Protein AF-A0A120K1R9-F1 (afdb_monomer_lite)

Radius of gyration: 27.73 Å; chains: 1; bounding box: 70×83×65 Å

Foldseek 3Di:
DDDPLLVQQVVVVVVLVVVVVVVPPDDDPDPDDPPVLPDRWQKDADPVDSQKIWGWQADPPQLAIWIKIWGWDDDPPDQTWIWMATCFDWPQDDHRDIDTPSVCSVQSVVYDSSSSVVVNCSGPVPDDTPDHSLLRLLCCQPPVVVSCVRCVVSNVVDDNDPVSVVSNVVVVVVVVVVVVVVVVVVVVDPPPPPDDDDDDDDPDDPDDDDDDDDDDDDDDDDDDDDDDDDDDDDDDDDDDDDDDDDPDDDDD

Structure (mmCIF, N/CA/C/O backbone):
data_AF-A0A120K1R9-F1
#
_entry.id   AF-A0A120K1R9-F1
#
loop_
_atom_site.group_PDB
_atom_site.id
_atom_site.type_symbol
_atom_site.label_atom_id
_atom_site.label_alt_id
_atom_site.label_comp_id
_atom_site.label_asym_id
_atom_site.label_entity_id
_atom_site.label_seq_id
_atom_site.pdbx_PDB_ins_code
_atom_site.Cartn_x
_atom_site.Cartn_y
_atom_site.Cartn_z
_atom_site.occupancy
_atom_site.B_iso_or_equiv
_atom_site.auth_seq_id
_atom_site.auth_comp_id
_atom_site.auth_asym_id
_atom_site.auth_atom_id
_atom_site.pdbx_PDB_model_num
ATOM 1 N N . MET A 1 1 ? 19.488 -14.958 -10.769 1.00 53.88 1 MET A N 1
ATOM 2 C CA . MET A 1 1 ? 20.001 -13.687 -11.335 1.00 53.88 1 MET A CA 1
ATOM 3 C C . MET A 1 1 ? 18.934 -12.619 -11.133 1.00 53.88 1 MET A C 1
ATOM 5 O O . MET A 1 1 ? 17.780 -12.911 -11.411 1.00 53.88 1 MET A O 1
ATOM 9 N N . VAL A 1 2 ? 19.271 -11.427 -10.626 1.00 61.50 2 VAL A N 1
ATOM 10 C CA . VAL A 1 2 ? 18.270 -10.365 -10.392 1.00 61.50 2 VAL A CA 1
ATOM 11 C C . VAL A 1 2 ? 17.982 -9.620 -11.700 1.00 61.50 2 VAL A C 1
ATOM 13 O O . VAL A 1 2 ? 18.901 -9.077 -12.326 1.00 61.50 2 VAL A O 1
ATOM 16 N N . ALA A 1 3 ? 16.713 -9.591 -12.111 1.00 81.56 3 ALA A N 1
ATOM 17 C CA . ALA A 1 3 ? 16.269 -8.928 -13.337 1.00 81.56 3 ALA A CA 1
ATOM 18 C C . ALA A 1 3 ? 16.613 -7.426 -13.349 1.00 81.56 3 ALA A C 1
ATOM 20 O O . ALA A 1 3 ? 16.691 -6.785 -12.298 1.00 81.56 3 ALA A O 1
ATOM 21 N N . THR A 1 4 ? 16.813 -6.854 -14.541 1.00 88.94 4 THR A N 1
ATOM 22 C CA . THR A 1 4 ? 17.223 -5.445 -14.709 1.00 88.94 4 THR A CA 1
ATOM 23 C C . THR A 1 4 ? 16.237 -4.474 -14.057 1.00 88.94 4 THR A C 1
ATOM 25 O O . THR A 1 4 ? 16.674 -3.559 -13.362 1.00 88.94 4 THR A O 1
ATOM 28 N N . LEU A 1 5 ? 14.931 -4.743 -14.168 1.00 90.19 5 LEU A N 1
ATOM 29 C CA . LEU A 1 5 ? 13.882 -3.981 -13.486 1.00 90.19 5 LEU A CA 1
ATOM 30 C C . LEU A 1 5 ? 14.089 -3.937 -11.964 1.00 90.19 5 LEU A C 1
ATOM 32 O O . LEU A 1 5 ? 14.192 -2.859 -11.391 1.00 90.19 5 LEU A O 1
ATOM 36 N N . ILE A 1 6 ? 14.220 -5.098 -11.314 1.00 92.88 6 ILE A N 1
ATOM 37 C CA . ILE A 1 6 ? 14.388 -5.190 -9.853 1.00 92.88 6 ILE A CA 1
ATOM 38 C C . ILE A 1 6 ? 15.668 -4.467 -9.399 1.00 92.88 6 ILE A C 1
ATOM 40 O O . ILE A 1 6 ? 15.671 -3.809 -8.361 1.00 92.88 6 ILE A O 1
ATOM 44 N N . ARG A 1 7 ? 16.746 -4.511 -10.198 1.00 93.00 7 ARG A N 1
ATOM 45 C CA . ARG A 1 7 ? 17.968 -3.724 -9.942 1.00 93.00 7 ARG A CA 1
ATOM 46 C C . ARG A 1 7 ? 17.744 -2.209 -10.047 1.00 93.00 7 ARG A C 1
ATOM 48 O O . ARG A 1 7 ? 18.369 -1.478 -9.280 1.00 93.00 7 ARG A O 1
ATOM 55 N N . SER A 1 8 ? 16.880 -1.742 -10.952 1.00 93.44 8 SER A N 1
ATOM 56 C CA . SER A 1 8 ? 16.492 -0.325 -11.033 1.00 93.44 8 SER A CA 1
ATOM 57 C C . SER A 1 8 ? 15.649 0.081 -9.825 1.00 93.44 8 SER A C 1
ATOM 59 O O . SER A 1 8 ? 16.020 0.997 -9.100 1.00 93.44 8 SER A O 1
ATOM 61 N N . LEU A 1 9 ? 14.603 -0.691 -9.521 1.00 94.50 9 LEU A N 1
ATOM 62 C CA . LEU A 1 9 ? 13.724 -0.474 -8.372 1.00 94.50 9 LEU A CA 1
ATOM 63 C C . LEU A 1 9 ? 14.505 -0.428 -7.041 1.00 94.50 9 LEU A C 1
ATOM 65 O O . LEU A 1 9 ? 14.314 0.481 -6.237 1.00 94.50 9 LEU A O 1
ATOM 69 N N . LEU A 1 10 ? 15.468 -1.331 -6.823 1.00 95.56 10 LEU A N 1
ATOM 70 C CA . LEU A 1 10 ? 16.358 -1.286 -5.650 1.00 95.56 10 LEU A CA 1
ATOM 71 C C . LEU A 1 10 ? 17.259 -0.040 -5.608 1.00 95.56 10 LEU A C 1
ATOM 73 O O . LEU A 1 10 ? 17.584 0.438 -4.521 1.00 95.56 10 LEU A O 1
ATOM 77 N N . ARG A 1 11 ? 17.681 0.490 -6.762 1.00 94.88 11 ARG A N 1
ATOM 78 C CA . ARG A 1 11 ? 18.482 1.722 -6.844 1.00 94.88 11 ARG A CA 1
ATOM 79 C C . ARG A 1 11 ? 17.640 2.947 -6.500 1.00 94.88 11 ARG A C 1
ATOM 81 O O . ARG A 1 11 ? 18.102 3.790 -5.734 1.00 94.88 11 ARG A O 1
ATOM 88 N N . ASP A 1 12 ? 16.427 3.025 -7.031 1.00 93.81 12 ASP A N 1
ATOM 89 C CA . ASP A 1 12 ? 15.510 4.139 -6.782 1.00 93.81 12 ASP A CA 1
ATOM 90 C C . ASP A 1 12 ? 15.045 4.149 -5.326 1.00 93.81 12 ASP A C 1
ATOM 92 O O . ASP A 1 12 ? 15.099 5.188 -4.674 1.00 93.81 12 ASP A O 1
ATOM 96 N N . TRP A 1 13 ? 14.735 2.978 -4.761 1.00 94.31 13 TRP A N 1
ATOM 97 C CA . TRP A 1 13 ? 14.465 2.835 -3.332 1.00 94.31 13 TRP A CA 1
ATOM 98 C C . TRP A 1 13 ? 15.604 3.373 -2.457 1.00 94.31 13 TRP A C 1
ATOM 100 O O . TRP A 1 13 ? 15.364 4.232 -1.611 1.00 94.31 13 TRP A O 1
ATOM 110 N N . LYS A 1 14 ? 16.857 2.956 -2.701 1.00 93.62 14 LYS A N 1
ATOM 111 C CA . LYS A 1 14 ? 18.017 3.471 -1.949 1.00 93.62 14 LYS A CA 1
ATOM 112 C C . LYS A 1 14 ? 18.176 4.988 -2.076 1.00 93.62 14 LYS A C 1
ATOM 114 O O . LYS A 1 14 ? 18.491 5.646 -1.089 1.00 93.62 14 LYS A O 1
ATOM 119 N N . ARG A 1 15 ? 17.935 5.558 -3.264 1.00 91.75 15 ARG A N 1
ATOM 120 C CA . ARG A 1 15 ? 17.954 7.017 -3.471 1.00 91.75 15 ARG A CA 1
ATOM 121 C C . ARG A 1 15 ? 16.910 7.718 -2.599 1.00 91.75 15 ARG A C 1
ATOM 123 O O . ARG A 1 15 ? 17.265 8.667 -1.912 1.00 91.75 15 ARG A O 1
ATOM 130 N N . MET A 1 16 ? 15.672 7.216 -2.566 1.00 88.69 16 MET A N 1
ATOM 131 C CA . MET A 1 16 ? 14.596 7.793 -1.747 1.00 88.69 16 MET A CA 1
ATOM 132 C C . MET A 1 16 ? 14.942 7.793 -0.248 1.00 88.69 16 MET A C 1
ATOM 134 O O . MET A 1 16 ? 14.735 8.809 0.412 1.00 88.69 16 MET A O 1
ATOM 138 N N . GLN A 1 17 ? 15.562 6.722 0.269 1.00 86.88 17 GLN A N 1
ATOM 139 C CA . GLN A 1 17 ? 16.026 6.671 1.666 1.00 86.88 17 GLN A CA 1
ATOM 140 C C . GLN A 1 17 ? 17.066 7.766 1.983 1.00 86.88 17 GLN A C 1
ATOM 142 O O . GLN A 1 17 ? 16.984 8.424 3.018 1.00 86.88 17 GLN A O 1
ATOM 147 N N . HIS A 1 18 ? 18.025 8.011 1.083 1.00 83.50 18 HIS A N 1
ATOM 148 C CA . HIS A 1 18 ? 19.038 9.056 1.283 1.00 83.50 18 HIS A CA 1
ATOM 149 C C . HIS A 1 18 ? 18.481 10.483 1.165 1.00 83.50 18 HIS A C 1
ATOM 151 O O . HIS A 1 18 ? 18.966 11.374 1.863 1.00 83.50 18 HIS A O 1
ATOM 157 N N . THR A 1 19 ? 17.474 10.707 0.316 1.00 78.62 19 THR A N 1
ATOM 158 C CA . THR A 1 19 ? 16.800 12.010 0.204 1.00 78.62 19 THR A CA 1
ATOM 159 C C . THR A 1 19 ? 15.956 12.304 1.446 1.00 78.62 19 THR A C 1
ATOM 161 O O . THR A 1 19 ? 16.081 13.387 2.012 1.00 78.62 19 THR A O 1
ATOM 164 N N . GLY A 1 20 ? 15.164 11.334 1.922 1.00 63.81 20 GLY A N 1
ATOM 165 C CA . GLY A 1 20 ? 14.304 11.501 3.100 1.00 63.81 20 GLY A CA 1
ATOM 166 C C . GLY A 1 20 ? 15.076 11.854 4.375 1.00 63.81 20 GLY A C 1
ATOM 167 O O . GLY A 1 20 ? 14.675 12.747 5.116 1.00 63.81 20 GLY A O 1
ATOM 168 N N . LEU A 1 21 ? 16.244 11.238 4.589 1.00 56.12 21 LEU A N 1
ATOM 169 C CA . LEU A 1 21 ? 17.095 11.515 5.756 1.00 56.12 21 LEU A CA 1
ATOM 170 C C . LEU A 1 21 ? 17.678 12.941 5.787 1.00 56.12 21 LEU A C 1
ATOM 172 O O . LEU A 1 21 ? 18.037 13.416 6.861 1.00 56.12 21 LEU A O 1
ATOM 176 N N . ARG A 1 22 ? 17.768 13.637 4.645 1.00 51.72 22 ARG A N 1
ATOM 177 C CA . ARG A 1 22 ? 18.262 15.027 4.575 1.00 51.72 22 ARG A CA 1
ATOM 178 C C . ARG A 1 22 ? 17.178 16.086 4.788 1.00 51.72 22 ARG A C 1
ATOM 180 O O . ARG A 1 22 ? 17.521 17.240 5.004 1.00 51.72 22 ARG A O 1
ATOM 187 N N . GLY A 1 23 ? 15.896 15.716 4.749 1.00 51.41 23 GLY A N 1
ATOM 188 C CA . GLY A 1 23 ? 14.787 16.646 5.006 1.00 51.41 23 GLY A CA 1
ATOM 189 C C . GLY A 1 23 ? 14.582 16.990 6.487 1.00 51.41 23 GLY A C 1
ATOM 190 O O . GLY A 1 23 ? 13.926 17.981 6.792 1.00 51.41 23 GLY A O 1
ATOM 191 N N . ASN A 1 24 ? 15.155 16.195 7.398 1.00 46.09 24 ASN A N 1
ATOM 192 C CA . ASN A 1 24 ? 14.918 16.303 8.843 1.00 46.09 24 ASN A CA 1
ATOM 193 C C . ASN A 1 24 ? 16.019 17.060 9.610 1.00 46.09 24 ASN A C 1
ATOM 195 O O . ASN A 1 24 ? 15.888 17.255 10.816 1.00 46.09 24 ASN A O 1
ATOM 199 N N . SER A 1 25 ? 17.094 17.504 8.948 1.00 43.38 25 SER A N 1
ATOM 200 C CA . SER A 1 25 ? 18.065 18.428 9.547 1.00 43.38 25 SER A CA 1
ATOM 201 C C . SER A 1 25 ? 17.494 19.846 9.531 1.00 43.38 25 SER A C 1
ATOM 203 O O . SER A 1 25 ? 17.672 20.592 8.570 1.00 43.38 25 SER A O 1
ATOM 205 N N . SER A 1 26 ? 16.758 20.176 10.589 1.00 48.97 26 SER A N 1
ATOM 206 C CA . SER A 1 26 ? 16.105 21.464 10.795 1.00 48.97 26 SER A CA 1
ATOM 207 C C . SER A 1 26 ? 17.101 22.574 11.135 1.00 48.97 26 SER A C 1
ATOM 209 O O . SER A 1 26 ? 17.537 22.672 12.275 1.00 48.97 26 SER A O 1
ATOM 211 N N . GLU A 1 27 ? 17.374 23.446 10.172 1.00 44.31 27 GLU A N 1
ATOM 212 C CA . GLU A 1 27 ? 17.746 24.854 10.358 1.00 44.31 27 GLU A CA 1
ATOM 213 C C . GLU A 1 27 ? 17.449 25.556 9.018 1.00 44.31 27 GLU A C 1
ATOM 215 O O . GLU A 1 27 ? 17.743 25.006 7.959 1.00 44.31 27 GLU A O 1
ATOM 220 N N . ASN A 1 28 ? 16.795 26.723 9.051 1.00 40.47 28 ASN A N 1
ATOM 221 C CA . ASN A 1 28 ? 16.233 27.440 7.886 1.00 40.47 28 ASN A CA 1
ATOM 222 C C . ASN A 1 28 ? 15.041 26.756 7.188 1.00 40.47 28 ASN A C 1
ATOM 224 O O . ASN A 1 28 ? 15.052 26.486 5.986 1.00 40.47 28 ASN A O 1
ATOM 228 N N . ARG A 1 29 ? 13.942 26.575 7.931 1.00 44.06 29 ARG A N 1
ATOM 229 C CA . ARG A 1 29 ? 12.606 26.387 7.344 1.00 44.06 29 ARG A CA 1
ATOM 230 C C . ARG A 1 29 ? 11.997 27.755 6.988 1.00 44.06 29 ARG A C 1
ATOM 232 O O . ARG A 1 29 ? 11.004 28.164 7.579 1.00 44.06 29 ARG A O 1
ATOM 239 N N . GLU A 1 30 ? 12.625 28.473 6.056 1.00 42.34 30 GLU A N 1
ATOM 240 C CA . GLU A 1 30 ? 11.959 29.596 5.383 1.00 42.34 30 GLU A CA 1
ATOM 241 C C . GLU A 1 30 ? 10.832 29.056 4.491 1.00 42.34 30 GLU A C 1
ATOM 243 O O . GLU A 1 30 ? 10.952 27.987 3.884 1.00 42.34 30 GLU A O 1
ATOM 248 N N . GLU A 1 31 ? 9.721 29.787 4.430 1.00 45.72 31 GLU A N 1
ATOM 249 C CA . GLU A 1 31 ? 8.489 29.402 3.734 1.00 45.72 31 GLU A CA 1
ATOM 250 C C . GLU A 1 31 ? 8.629 29.510 2.204 1.00 45.72 31 GLU A C 1
ATOM 252 O O . GLU A 1 31 ? 8.015 30.352 1.551 1.00 45.72 31 GLU A O 1
ATOM 257 N N . VAL A 1 32 ? 9.437 28.639 1.596 1.00 41.19 32 VAL A N 1
ATOM 258 C CA . VAL A 1 32 ? 9.616 28.603 0.138 1.00 41.19 32 VAL A CA 1
ATOM 259 C C . VAL A 1 32 ? 8.685 27.567 -0.494 1.00 41.19 32 VAL A C 1
ATOM 261 O O . VAL A 1 32 ? 9.065 26.426 -0.738 1.00 41.19 32 VAL A O 1
ATOM 264 N N . ASN A 1 33 ? 7.472 28.035 -0.804 1.00 35.38 33 ASN A N 1
ATOM 265 C CA . ASN A 1 33 ? 6.459 27.438 -1.684 1.00 35.38 33 ASN A CA 1
ATOM 266 C C . ASN A 1 33 ? 5.986 26.005 -1.374 1.00 35.38 33 ASN A C 1
ATOM 268 O O . ASN A 1 33 ? 6.682 25.011 -1.583 1.00 35.38 33 ASN A O 1
ATOM 272 N N . GLY A 1 34 ? 4.698 25.902 -1.029 1.00 37.00 34 GLY A N 1
ATOM 273 C CA . GLY A 1 34 ? 3.955 24.648 -0.899 1.00 37.00 34 GLY A CA 1
ATOM 274 C C . GLY A 1 34 ? 3.760 23.910 -2.226 1.00 37.00 34 GLY A C 1
ATOM 275 O O . GLY A 1 34 ? 2.657 23.854 -2.760 1.00 37.00 34 GLY A O 1
ATOM 276 N N . ASN A 1 35 ? 4.820 23.281 -2.733 1.00 38.59 35 ASN A N 1
ATOM 277 C CA . ASN A 1 35 ? 4.687 22.196 -3.696 1.00 38.59 35 ASN A CA 1
ATOM 278 C C . ASN A 1 35 ? 4.071 20.989 -2.971 1.00 38.59 35 ASN A C 1
ATOM 280 O O . ASN A 1 35 ? 4.769 20.273 -2.251 1.00 38.59 35 ASN A O 1
ATOM 284 N N . ALA A 1 36 ? 2.787 20.720 -3.222 1.00 43.06 36 ALA A N 1
ATOM 285 C CA . ALA A 1 36 ? 2.021 19.583 -2.687 1.00 43.06 36 ALA A CA 1
ATOM 286 C C . ALA A 1 36 ? 2.562 18.182 -3.083 1.00 43.06 36 ALA A C 1
ATOM 288 O O . ALA A 1 36 ? 1.951 17.162 -2.789 1.00 43.06 36 ALA A O 1
ATOM 289 N N . ASN A 1 37 ? 3.725 18.129 -3.737 1.00 49.12 37 ASN A N 1
ATOM 290 C CA . ASN A 1 37 ? 4.333 16.942 -4.330 1.00 49.12 37 ASN A CA 1
ATOM 291 C C . ASN A 1 37 ? 5.507 16.371 -3.518 1.00 49.12 37 ASN A C 1
ATOM 293 O O . ASN A 1 37 ? 6.139 15.418 -3.972 1.00 49.12 37 ASN A O 1
ATOM 297 N N . ASN A 1 38 ? 5.829 16.914 -2.337 1.00 57.59 38 ASN A N 1
ATOM 298 C CA . ASN A 1 38 ? 6.905 16.376 -1.491 1.00 57.59 38 ASN A CA 1
ATOM 299 C C . ASN A 1 38 ? 6.435 15.153 -0.674 1.00 57.59 38 ASN A C 1
ATOM 301 O O . ASN A 1 38 ? 6.551 15.102 0.549 1.00 57.59 38 ASN A O 1
ATOM 305 N N . ILE A 1 39 ? 5.853 14.181 -1.378 1.00 66.25 39 ILE A N 1
ATOM 306 C CA . ILE A 1 39 ? 5.278 12.960 -0.822 1.00 66.25 39 ILE A CA 1
ATOM 307 C C . ILE A 1 39 ? 6.427 12.003 -0.500 1.00 66.25 39 ILE A C 1
ATOM 309 O O . ILE A 1 39 ? 7.056 11.470 -1.414 1.00 66.25 39 ILE A O 1
ATOM 313 N N . LEU A 1 40 ? 6.703 11.769 0.785 1.00 81.69 40 LEU A N 1
ATOM 314 C CA . LEU A 1 40 ? 7.717 10.802 1.209 1.00 81.69 40 LEU A CA 1
ATOM 315 C C . LEU A 1 40 ? 7.14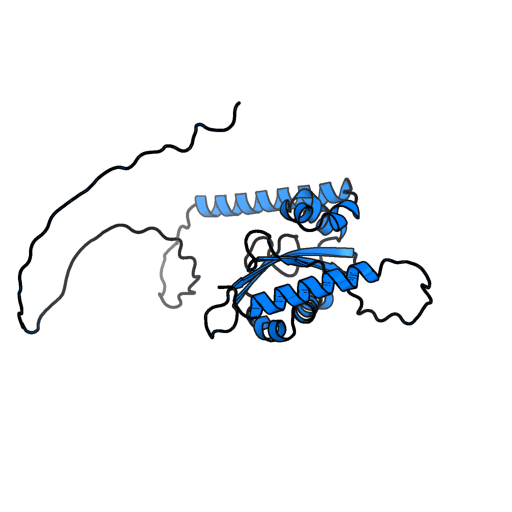6 9.372 1.097 1.00 81.69 40 LEU A C 1
ATOM 317 O O . LEU A 1 40 ? 6.209 9.043 1.823 1.00 81.69 40 LEU A O 1
ATOM 321 N N . PRO A 1 41 ? 7.667 8.502 0.209 1.00 89.75 41 PRO A N 1
ATOM 322 C CA . PRO A 1 41 ? 7.047 7.209 -0.049 1.00 89.75 41 PRO A CA 1
ATOM 323 C C . PRO A 1 41 ? 7.559 6.133 0.917 1.00 89.75 41 PRO A C 1
ATOM 325 O O . PRO A 1 41 ? 8.751 5.805 0.952 1.00 89.75 41 PRO A O 1
ATOM 328 N N . TYR A 1 42 ? 6.642 5.517 1.660 1.00 93.81 42 TYR A N 1
ATOM 329 C CA . TYR A 1 42 ? 6.938 4.423 2.585 1.00 93.81 42 TYR A CA 1
ATOM 330 C C . TYR A 1 42 ? 6.992 3.087 1.839 1.00 93.81 42 TYR A C 1
ATOM 332 O O . TYR A 1 42 ? 6.013 2.350 1.734 1.00 93.81 42 TYR A O 1
ATOM 340 N N . ILE A 1 43 ? 8.164 2.786 1.280 1.00 95.88 43 ILE A N 1
ATOM 341 C CA . ILE A 1 43 ? 8.420 1.585 0.477 1.00 95.88 43 ILE A CA 1
ATOM 342 C C . ILE A 1 43 ? 9.613 0.831 1.070 1.00 95.88 43 ILE A C 1
ATOM 344 O O . ILE A 1 43 ? 10.642 1.445 1.360 1.00 95.88 43 ILE A O 1
ATOM 348 N N . LYS A 1 44 ? 9.514 -0.497 1.207 1.00 96.00 44 LYS A N 1
ATOM 349 C CA . LYS A 1 44 ? 10.621 -1.376 1.627 1.00 96.00 44 LYS A CA 1
ATOM 350 C C . LYS A 1 44 ? 10.567 -2.725 0.879 1.00 96.00 44 LYS A C 1
ATOM 352 O O . LYS A 1 44 ? 9.509 -3.352 0.857 1.00 96.00 44 LYS A O 1
ATOM 357 N N . PRO A 1 45 ? 11.665 -3.212 0.269 1.00 96.88 45 PRO A N 1
ATOM 358 C CA . PRO A 1 45 ? 11.719 -4.574 -0.265 1.00 96.88 45 PRO A CA 1
ATOM 359 C C . PRO A 1 45 ? 11.690 -5.599 0.879 1.00 96.88 45 PRO A C 1
ATOM 361 O O . PRO A 1 45 ? 12.231 -5.343 1.953 1.00 96.88 45 PRO A O 1
ATOM 364 N N . GLN A 1 46 ? 11.101 -6.773 0.657 1.00 95.81 46 GLN 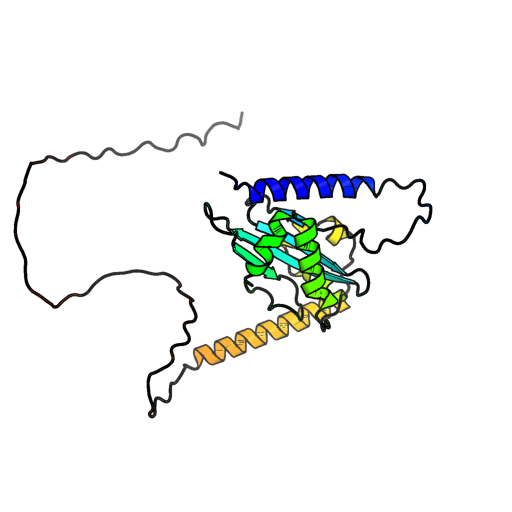A N 1
ATOM 365 C CA . GLN A 1 46 ? 11.137 -7.854 1.639 1.00 95.81 46 GLN A CA 1
ATOM 366 C C . GLN A 1 46 ? 12.555 -8.436 1.728 1.00 95.81 46 GLN A C 1
ATOM 368 O O . GLN A 1 46 ? 13.140 -8.821 0.714 1.00 95.81 46 GLN A O 1
ATOM 373 N N . ASP A 1 47 ? 13.084 -8.552 2.948 1.00 92.44 47 ASP A N 1
ATOM 374 C CA . ASP A 1 47 ? 14.499 -8.866 3.202 1.00 92.44 47 ASP A CA 1
ATOM 375 C C . ASP A 1 47 ? 14.943 -10.208 2.574 1.00 92.44 47 ASP A C 1
ATOM 377 O O . ASP A 1 47 ? 16.030 -10.310 2.006 1.00 92.44 47 ASP A O 1
ATOM 381 N N . ASN A 1 48 ? 14.061 -11.215 2.584 1.00 94.19 48 ASN A N 1
ATOM 382 C CA . ASN A 1 48 ? 14.308 -12.537 1.993 1.00 94.19 48 ASN A CA 1
ATOM 383 C C . ASN A 1 48 ? 13.933 -12.646 0.501 1.00 94.19 48 ASN A C 1
ATOM 385 O O . ASN A 1 48 ? 14.243 -13.656 -0.132 1.00 94.19 48 ASN A O 1
ATOM 389 N N . ASN A 1 49 ? 13.228 -11.663 -0.075 1.00 94.56 49 ASN A N 1
ATOM 390 C CA . ASN A 1 49 ? 12.750 -11.737 -1.456 1.00 94.56 49 ASN A CA 1
ATOM 391 C C . ASN A 1 49 ? 12.526 -10.353 -2.087 1.00 94.56 49 ASN A C 1
ATOM 393 O O . ASN A 1 49 ? 11.443 -9.783 -2.013 1.00 94.56 49 ASN A O 1
ATOM 397 N N . VAL A 1 50 ? 13.517 -9.876 -2.843 1.00 94.06 50 VAL A N 1
ATOM 398 C CA . VAL A 1 50 ? 13.483 -8.587 -3.567 1.00 94.06 50 VAL A CA 1
ATOM 399 C C . VAL A 1 50 ? 12.429 -8.480 -4.686 1.00 94.06 50 VAL A C 1
ATOM 401 O O . VAL A 1 50 ? 12.327 -7.436 -5.333 1.00 94.06 50 VAL A O 1
ATOM 404 N N . HIS A 1 51 ? 11.650 -9.533 -4.951 1.00 94.81 51 HIS A N 1
ATOM 405 C CA . HIS A 1 51 ? 10.462 -9.467 -5.812 1.00 94.81 51 HIS A CA 1
ATOM 406 C C . HIS A 1 51 ? 9.189 -9.070 -5.054 1.00 94.81 51 HIS A C 1
ATOM 408 O O . HIS A 1 51 ? 8.187 -8.759 -5.696 1.00 94.81 51 HIS A O 1
ATOM 414 N N . ILE A 1 52 ? 9.219 -9.078 -3.720 1.00 96.62 52 ILE A N 1
ATOM 415 C CA . ILE A 1 52 ? 8.112 -8.707 -2.838 1.00 96.62 52 ILE A CA 1
ATOM 416 C C . ILE A 1 52 ? 8.468 -7.383 -2.169 1.00 96.62 52 ILE A C 1
ATOM 418 O O . ILE A 1 52 ? 9.586 -7.197 -1.692 1.00 96.62 52 ILE A O 1
ATOM 422 N N . TRP A 1 53 ? 7.527 -6.448 -2.174 1.00 97.69 53 TRP A N 1
ATOM 423 C CA . TRP A 1 53 ? 7.724 -5.098 -1.666 1.00 97.69 53 TRP A CA 1
ATOM 424 C C . TRP A 1 53 ? 6.553 -4.690 -0.791 1.00 97.69 53 TRP A C 1
ATOM 426 O O . TRP A 1 53 ? 5.398 -4.774 -1.201 1.00 97.69 53 TRP A O 1
ATOM 436 N N . HIS A 1 54 ? 6.881 -4.229 0.404 1.00 97.94 54 HIS A N 1
ATOM 437 C CA . HIS A 1 54 ? 5.967 -3.614 1.344 1.00 97.94 54 HIS A CA 1
ATOM 438 C C . HIS A 1 54 ? 5.808 -2.141 0.951 1.00 97.94 54 HIS A C 1
ATOM 440 O O . HIS A 1 54 ? 6.807 -1.445 0.740 1.00 97.94 54 HIS A O 1
ATOM 446 N N . VAL A 1 55 ? 4.567 -1.678 0.823 1.00 97.81 55 VAL A N 1
ATOM 447 C CA . VAL A 1 55 ? 4.224 -0.307 0.429 1.00 97.81 55 VAL A CA 1
ATOM 448 C C . VAL A 1 55 ? 3.136 0.202 1.368 1.00 97.81 55 VAL A C 1
ATOM 450 O O . VAL A 1 55 ? 2.160 -0.502 1.617 1.00 97.81 55 VAL A O 1
ATOM 453 N N . VAL A 1 56 ? 3.296 1.418 1.883 1.00 97.38 56 VAL A N 1
ATOM 454 C CA . VAL A 1 56 ? 2.240 2.138 2.603 1.00 97.38 56 VAL A CA 1
ATOM 455 C C . VAL A 1 56 ? 1.908 3.389 1.809 1.00 97.38 56 VAL A C 1
ATOM 457 O O . VAL A 1 56 ? 2.773 4.237 1.597 1.00 97.38 56 VAL A O 1
ATOM 460 N N . LEU A 1 57 ? 0.664 3.478 1.348 1.00 95.69 57 LEU A N 1
ATOM 461 C CA . LEU A 1 57 ? 0.097 4.673 0.740 1.00 95.69 57 LEU A CA 1
ATOM 462 C C . LEU A 1 57 ? -0.507 5.511 1.869 1.00 95.69 57 LEU A C 1
ATOM 464 O O . LEU A 1 57 ? -1.365 5.017 2.600 1.00 95.69 57 LEU A O 1
ATOM 468 N N . TYR A 1 58 ? -0.052 6.751 2.017 1.00 92.81 58 TYR A N 1
ATOM 469 C CA . TYR A 1 58 ? -0.580 7.694 3.002 1.00 92.81 58 TYR A CA 1
ATOM 470 C C . TYR A 1 58 ? -1.295 8.843 2.294 1.00 92.81 58 TYR A C 1
ATOM 472 O O . TYR A 1 58 ? -0.777 9.342 1.288 1.00 92.81 58 TYR A O 1
ATOM 480 N N . ASP A 1 59 ? -2.445 9.257 2.824 1.00 90.81 59 ASP A N 1
ATOM 481 C CA . ASP A 1 59 ? -3.061 10.533 2.486 1.00 90.81 59 ASP A CA 1
ATOM 482 C C . ASP A 1 59 ? -3.021 11.506 3.664 1.00 90.81 59 ASP A C 1
ATOM 484 O O . ASP A 1 59 ? -3.514 11.227 4.756 1.00 90.81 59 ASP A O 1
ATOM 488 N N . ASP A 1 60 ? -2.433 12.670 3.409 1.00 85.19 60 ASP A N 1
ATOM 489 C CA . ASP A 1 60 ? -2.160 13.699 4.407 1.00 85.19 60 ASP A CA 1
ATOM 490 C C . ASP A 1 60 ? -3.409 14.517 4.780 1.00 85.19 60 ASP A C 1
ATOM 492 O O . ASP A 1 60 ? -3.444 15.107 5.856 1.00 85.19 60 ASP A O 1
ATOM 496 N N . LEU A 1 61 ? -4.428 14.561 3.908 1.00 85.31 61 LEU A N 1
ATOM 497 C CA . LEU A 1 61 ? -5.637 15.370 4.103 1.00 85.31 61 LEU A CA 1
ATOM 498 C C . LEU A 1 61 ? -6.699 14.633 4.922 1.00 85.31 61 LEU A C 1
ATOM 500 O O . LEU A 1 61 ? -7.309 15.222 5.811 1.00 85.31 61 LEU A O 1
ATOM 504 N N . GLN A 1 62 ? -6.930 13.357 4.611 1.00 83.62 62 GLN A N 1
ATOM 505 C CA . GLN A 1 62 ? -7.919 12.509 5.289 1.00 83.62 62 GLN A CA 1
ATOM 506 C C . GLN A 1 62 ? -7.295 11.579 6.345 1.00 83.62 62 GLN A C 1
ATOM 508 O O . GLN A 1 62 ? -8.001 10.779 6.960 1.00 83.62 62 GLN A O 1
ATOM 513 N N . GLU A 1 63 ? -5.976 11.664 6.550 1.00 90.56 63 GLU A N 1
ATOM 514 C CA . GLU A 1 63 ? -5.197 10.780 7.425 1.00 90.56 63 GLU A CA 1
ATOM 515 C C . GLU A 1 63 ? -5.388 9.276 7.128 1.00 90.56 63 GLU A C 1
ATOM 517 O O . GLU A 1 63 ? -5.356 8.427 8.025 1.00 90.56 63 GLU A O 1
ATOM 522 N N . LEU A 1 64 ? -5.589 8.916 5.860 1.00 93.62 64 LEU A N 1
ATOM 523 C CA . LEU A 1 64 ? -5.776 7.523 5.454 1.00 93.62 64 LEU A CA 1
ATOM 524 C C . LEU A 1 64 ? -4.429 6.818 5.279 1.00 93.62 64 LEU A C 1
ATOM 526 O O . LEU A 1 64 ? -3.472 7.392 4.763 1.00 93.62 64 LEU A O 1
ATOM 530 N N . GLU A 1 65 ? -4.350 5.548 5.678 1.00 95.56 65 GLU A N 1
ATOM 531 C CA . GLU A 1 65 ? -3.108 4.773 5.614 1.00 95.56 65 GLU A CA 1
ATOM 532 C C . GLU A 1 65 ? -3.361 3.341 5.122 1.00 95.56 65 GLU A C 1
ATOM 534 O O . GLU A 1 65 ? -3.821 2.471 5.862 1.00 95.56 65 GLU A O 1
ATOM 539 N N . ILE A 1 66 ? -3.008 3.073 3.867 1.00 96.44 66 ILE A N 1
ATOM 540 C CA . ILE A 1 66 ? -3.242 1.787 3.209 1.00 96.44 66 ILE A CA 1
ATOM 541 C C . ILE A 1 66 ? -1.918 1.038 3.060 1.00 96.44 66 ILE A C 1
ATOM 543 O O . ILE A 1 66 ? -1.061 1.398 2.253 1.00 96.44 66 ILE A O 1
ATOM 547 N N . TYR A 1 67 ? -1.767 -0.047 3.815 1.00 97.94 67 TYR A N 1
ATOM 548 C CA . TYR A 1 67 ? -0.663 -0.992 3.704 1.00 97.94 67 TYR A CA 1
ATOM 549 C C . TYR A 1 67 ? -0.990 -2.093 2.687 1.00 97.94 67 TYR A C 1
ATOM 551 O O . TYR A 1 67 ? -2.005 -2.795 2.776 1.00 97.94 67 TYR A O 1
ATOM 559 N N . CYS A 1 68 ? -0.094 -2.282 1.720 1.00 97.44 68 CYS A N 1
ATOM 560 C CA . CYS A 1 68 ? -0.198 -3.311 0.697 1.00 97.44 68 CYS A CA 1
ATOM 561 C C . CYS A 1 68 ? 1.160 -3.959 0.376 1.00 97.44 68 CYS A C 1
ATOM 563 O O . CYS A 1 68 ? 2.238 -3.460 0.709 1.00 97.44 68 CYS A O 1
ATOM 565 N N . MET A 1 69 ? 1.096 -5.118 -0.277 1.00 97.75 69 MET A N 1
ATOM 566 C CA . MET A 1 69 ? 2.256 -5.860 -0.765 1.00 97.75 69 MET A CA 1
ATOM 567 C C . MET A 1 69 ? 2.216 -5.929 -2.290 1.00 97.75 69 MET A C 1
ATOM 569 O O . MET A 1 69 ? 1.236 -6.405 -2.863 1.00 97.75 69 MET A O 1
ATOM 573 N N . CYS A 1 70 ? 3.288 -5.490 -2.944 1.00 97.56 70 CYS A N 1
ATOM 574 C CA . CYS A 1 70 ? 3.478 -5.597 -4.388 1.00 97.56 70 CYS A CA 1
ATOM 575 C C . CYS A 1 70 ? 4.429 -6.755 -4.726 1.00 97.56 70 CYS A C 1
ATOM 577 O O . CYS A 1 70 ? 5.511 -6.877 -4.153 1.00 97.56 70 CYS A O 1
ATOM 579 N N . TYR A 1 71 ? 4.035 -7.585 -5.689 1.00 96.69 71 TYR A N 1
ATOM 580 C CA . TYR A 1 71 ? 4.765 -8.752 -6.174 1.00 96.69 71 TYR A CA 1
ATOM 581 C C . TYR A 1 71 ? 5.141 -8.527 -7.644 1.00 96.69 71 TYR A C 1
ATOM 583 O O . TYR A 1 71 ? 4.264 -8.436 -8.507 1.00 96.69 71 TYR A O 1
ATOM 591 N N . PHE A 1 72 ? 6.441 -8.470 -7.940 1.00 94.44 72 PHE A N 1
ATOM 592 C CA . PHE A 1 72 ? 6.973 -8.214 -9.282 1.00 94.44 72 PHE A CA 1
ATOM 593 C C . PHE A 1 72 ? 7.562 -9.482 -9.893 1.00 94.44 72 PHE A C 1
ATOM 595 O O . PHE A 1 72 ? 8.712 -9.856 -9.636 1.00 94.44 72 PHE A O 1
ATOM 602 N N . LYS A 1 73 ? 6.788 -10.143 -10.751 1.00 91.25 73 LYS A N 1
ATOM 603 C CA . LYS A 1 73 ? 7.238 -11.329 -11.481 1.00 91.25 73 LYS A CA 1
ATOM 604 C C . LYS A 1 73 ? 7.759 -10.916 -12.853 1.00 91.25 73 LYS A C 1
ATOM 606 O O . LYS A 1 73 ? 6.989 -10.601 -13.752 1.00 91.25 73 LYS A O 1
ATOM 611 N N . VAL A 1 74 ? 9.078 -10.959 -13.016 1.00 85.75 74 VAL A N 1
ATOM 612 C CA . VAL A 1 74 ? 9.736 -10.739 -14.310 1.00 85.75 74 VAL A CA 1
ATOM 613 C C . VAL A 1 74 ? 9.997 -12.096 -14.962 1.00 85.75 74 VAL A C 1
ATOM 615 O O . VAL A 1 74 ? 10.598 -12.973 -14.342 1.00 85.75 74 VAL A O 1
ATOM 618 N N . ARG A 1 75 ? 9.542 -12.275 -16.203 1.00 78.88 75 ARG A N 1
ATOM 619 C CA . ARG A 1 75 ? 9.952 -13.374 -17.090 1.00 78.88 75 ARG A CA 1
ATOM 620 C C . ARG A 1 75 ? 10.872 -12.800 -18.167 1.00 78.88 75 ARG A C 1
ATOM 622 O O . ARG A 1 75 ? 10.731 -11.631 -18.509 1.00 78.88 75 ARG A O 1
ATOM 629 N N . ASN A 1 76 ? 11.816 -13.602 -18.659 1.00 69.56 76 ASN A N 1
ATOM 630 C CA . ASN A 1 76 ? 12.767 -13.159 -19.682 1.00 69.56 76 ASN A CA 1
ATOM 631 C C . ASN A 1 76 ? 12.009 -12.590 -20.891 1.00 69.56 76 ASN A C 1
ATOM 633 O O . ASN A 1 76 ? 11.096 -13.242 -21.395 1.00 69.56 76 ASN A O 1
ATOM 637 N N . ASP A 1 77 ? 12.373 -11.366 -21.274 1.00 67.31 77 ASP A N 1
ATOM 638 C CA . ASP A 1 77 ? 11.868 -10.589 -22.415 1.00 67.31 77 ASP A CA 1
ATOM 639 C C . ASP A 1 77 ? 10.345 -10.350 -22.481 1.00 67.31 77 ASP A C 1
ATOM 641 O O . ASP A 1 77 ? 9.834 -9.852 -23.480 1.00 67.31 77 ASP A O 1
ATOM 645 N N . ALA A 1 78 ? 9.617 -10.630 -21.395 1.00 79.19 78 ALA A N 1
ATOM 646 C CA . ALA A 1 78 ? 8.202 -10.302 -21.244 1.00 79.19 78 ALA A CA 1
ATOM 647 C C . ALA A 1 78 ? 8.008 -9.082 -20.332 1.00 79.19 78 ALA A C 1
ATOM 649 O O . ALA A 1 78 ? 8.806 -8.836 -19.421 1.00 79.19 78 ALA A O 1
ATOM 650 N N . GLU A 1 79 ? 6.903 -8.356 -20.523 1.00 86.12 79 GLU A N 1
ATOM 651 C CA . GLU A 1 79 ? 6.492 -7.306 -19.589 1.00 86.12 79 GLU A CA 1
ATOM 652 C C . GLU A 1 79 ? 6.364 -7.865 -18.158 1.00 86.12 79 GLU A C 1
ATOM 654 O O . GLU A 1 79 ? 5.919 -9.006 -17.962 1.00 86.12 79 GLU A O 1
ATOM 659 N N . PRO A 1 80 ? 6.768 -7.098 -17.128 1.00 91.06 80 PRO A N 1
ATOM 660 C CA . PRO A 1 80 ? 6.679 -7.563 -15.755 1.00 91.06 80 PRO A CA 1
ATOM 661 C C . PRO A 1 80 ? 5.210 -7.770 -15.379 1.00 91.06 80 PRO A C 1
ATOM 663 O O . PRO A 1 80 ? 4.360 -6.927 -15.650 1.00 91.06 80 PRO A O 1
ATOM 666 N N . THR A 1 81 ? 4.899 -8.879 -14.713 1.00 92.88 81 THR A N 1
ATOM 667 C CA . THR A 1 81 ? 3.588 -9.059 -14.085 1.00 92.88 81 THR A CA 1
ATOM 668 C C . THR A 1 81 ? 3.619 -8.397 -12.713 1.00 92.88 81 THR A C 1
ATOM 670 O O . THR A 1 81 ? 4.462 -8.748 -11.879 1.00 92.88 81 THR A O 1
ATOM 673 N N . VAL A 1 82 ? 2.691 -7.474 -12.475 1.00 95.50 82 VAL A N 1
ATOM 674 C CA . VAL A 1 82 ? 2.497 -6.815 -11.179 1.00 95.50 82 VAL A CA 1
ATOM 675 C C . VAL A 1 82 ? 1.242 -7.383 -10.538 1.00 95.50 82 VAL A C 1
ATOM 677 O O . VAL A 1 82 ? 0.157 -7.341 -11.121 1.00 95.50 82 VAL A O 1
ATOM 680 N N . VAL A 1 83 ? 1.385 -7.906 -9.327 1.00 96.81 83 VAL A N 1
ATOM 681 C CA . VAL A 1 83 ? 0.257 -8.295 -8.477 1.00 96.81 83 VAL A CA 1
ATOM 682 C C . VAL A 1 83 ? 0.350 -7.495 -7.188 1.00 96.81 83 VAL A C 1
ATOM 684 O O . VAL A 1 83 ? 1.430 -7.378 -6.620 1.00 96.81 83 VAL A O 1
ATOM 687 N N . MET A 1 84 ? -0.766 -6.950 -6.722 1.00 97.06 84 MET A N 1
ATOM 688 C CA . MET A 1 84 ? -0.875 -6.278 -5.431 1.00 97.06 84 MET A CA 1
ATOM 689 C C . MET A 1 84 ? -1.810 -7.073 -4.522 1.00 97.06 84 MET A C 1
ATOM 691 O O . MET A 1 84 ? -2.837 -7.574 -4.973 1.00 97.06 84 MET A O 1
ATOM 695 N N . ARG A 1 85 ? -1.485 -7.158 -3.235 1.00 96.69 85 ARG A N 1
ATOM 696 C CA . ARG A 1 85 ? -2.403 -7.604 -2.183 1.00 96.69 85 ARG A CA 1
ATOM 697 C C . ARG A 1 85 ? -2.573 -6.469 -1.187 1.00 96.69 85 ARG A C 1
ATOM 699 O O . ARG A 1 85 ? -1.588 -6.031 -0.600 1.00 96.69 85 ARG A O 1
ATOM 706 N N . CYS A 1 86 ? -3.802 -6.000 -0.990 1.00 95.88 86 CYS A N 1
ATOM 707 C CA . CYS A 1 86 ? -4.084 -5.020 0.055 1.00 95.88 86 CYS A CA 1
ATOM 708 C C . CYS A 1 86 ? -4.286 -5.723 1.400 1.00 95.88 86 CYS A C 1
ATOM 710 O O . CYS A 1 86 ? -5.011 -6.723 1.480 1.00 95.88 86 CYS A O 1
ATOM 712 N N . CYS A 1 87 ? -3.626 -5.211 2.437 1.00 96.19 87 CYS A N 1
ATOM 713 C CA . CYS A 1 87 ? -3.657 -5.762 3.790 1.00 96.19 87 CYS A CA 1
ATOM 714 C C . CYS A 1 87 ? -4.597 -4.967 4.709 1.00 96.19 87 CYS A C 1
ATOM 716 O O . CYS A 1 87 ? -5.127 -5.541 5.658 1.00 96.19 87 CYS A O 1
ATOM 718 N N . THR A 1 88 ? -4.832 -3.687 4.405 1.00 96.56 88 THR A N 1
ATOM 719 C CA . THR A 1 88 ? -5.771 -2.799 5.111 1.00 96.56 88 THR A CA 1
ATOM 720 C C . THR A 1 88 ? -7.183 -2.856 4.495 1.00 96.56 88 THR A C 1
ATOM 722 O O . THR A 1 88 ? -7.300 -2.916 3.261 1.00 96.56 88 THR A O 1
ATOM 725 N N . PRO A 1 89 ? -8.260 -2.798 5.307 1.00 95.00 89 PRO A N 1
ATOM 726 C CA . PRO A 1 89 ? -9.618 -2.532 4.841 1.00 95.00 89 PRO A CA 1
ATOM 727 C C . PRO A 1 89 ? -9.678 -1.209 4.078 1.00 95.00 89 PRO A C 1
ATOM 729 O O . PRO A 1 89 ? -9.099 -0.214 4.507 1.00 95.00 89 PRO A O 1
ATOM 732 N N . ASN A 1 90 ? -10.336 -1.215 2.924 1.00 93.19 90 ASN A N 1
ATOM 733 C CA . ASN A 1 90 ? -10.489 -0.052 2.058 1.00 93.19 90 ASN A CA 1
ATOM 734 C C . ASN A 1 90 ? -11.622 -0.306 1.048 1.00 93.19 90 ASN A C 1
ATOM 736 O O . ASN A 1 90 ? -11.860 -1.447 0.640 1.00 93.19 90 ASN A O 1
ATOM 740 N N . SER A 1 91 ? -12.239 0.775 0.580 1.00 90.69 91 SER A N 1
ATOM 741 C CA . SER A 1 91 ? -13.347 0.740 -0.378 1.00 90.69 91 SER A CA 1
ATOM 742 C C . SER A 1 91 ? -12.935 0.426 -1.832 1.00 90.69 91 SER A C 1
ATOM 744 O O . SER A 1 91 ? -13.799 0.120 -2.651 1.00 90.69 91 SER A O 1
ATOM 746 N N . CYS A 1 92 ? -11.641 0.478 -2.174 1.00 88.88 92 CYS A N 1
ATOM 747 C CA . CYS A 1 92 ? -11.145 0.404 -3.557 1.00 88.88 92 CYS A CA 1
ATOM 748 C C . CYS A 1 92 ? -10.892 -1.038 -4.033 1.00 88.88 92 CYS A C 1
ATOM 750 O O . CYS A 1 92 ? -11.227 -1.398 -5.162 1.00 88.88 92 CYS A O 1
ATOM 752 N N . VAL A 1 93 ? -10.273 -1.876 -3.191 1.00 89.88 93 VAL A N 1
ATOM 753 C CA . VAL A 1 93 ? -9.877 -3.252 -3.531 1.00 89.88 93 VAL A CA 1
ATOM 754 C C . VAL A 1 93 ? -10.176 -4.243 -2.401 1.00 89.88 93 VAL A C 1
ATOM 756 O O . VAL A 1 93 ? -9.946 -3.941 -1.229 1.00 89.88 93 VAL A O 1
ATOM 759 N N . PRO A 1 94 ? -10.621 -5.474 -2.724 1.00 87.69 94 PRO A N 1
ATOM 760 C CA . PRO A 1 94 ? -10.958 -6.470 -1.714 1.00 87.69 94 PRO A CA 1
ATOM 761 C C . PRO A 1 94 ? -9.729 -6.882 -0.893 1.00 87.69 94 PRO A C 1
ATOM 763 O O . PRO A 1 94 ? -8.741 -7.394 -1.431 1.00 87.69 94 PRO A O 1
ATOM 766 N N . MET A 1 95 ? -9.828 -6.712 0.425 1.00 88.06 95 MET A N 1
ATOM 767 C CA . MET A 1 95 ? -8.778 -7.067 1.378 1.00 88.06 95 MET A CA 1
ATOM 768 C C . MET A 1 95 ? -8.354 -8.540 1.245 1.00 88.06 95 MET A C 1
ATOM 770 O O . MET A 1 95 ? -9.166 -9.429 0.974 1.00 88.06 95 MET A O 1
ATOM 774 N N . ASN A 1 96 ? -7.057 -8.801 1.438 1.00 84.69 96 ASN A N 1
ATOM 775 C CA . ASN A 1 96 ? -6.440 -10.130 1.392 1.00 84.69 96 ASN A CA 1
ATOM 776 C C . ASN A 1 96 ? -6.589 -10.901 0.065 1.00 84.69 96 ASN A C 1
ATOM 778 O O . ASN A 1 96 ? -6.240 -12.082 0.008 1.00 84.69 96 ASN A O 1
ATOM 782 N N . ARG A 1 97 ? -7.031 -10.250 -1.019 1.00 89.81 97 ARG A N 1
ATOM 783 C CA . ARG A 1 97 ? -7.035 -10.823 -2.371 1.00 89.81 97 ARG A CA 1
ATOM 784 C C . ARG A 1 97 ? -5.898 -10.268 -3.219 1.00 89.81 97 ARG A C 1
ATOM 786 O O . ARG A 1 97 ? -5.427 -9.154 -3.011 1.00 89.81 97 ARG A O 1
ATOM 793 N N . ASN A 1 98 ? -5.494 -11.066 -4.201 1.00 94.12 98 ASN A N 1
ATOM 794 C CA . ASN A 1 98 ? -4.539 -10.666 -5.224 1.00 94.12 98 ASN A CA 1
ATOM 795 C C . ASN A 1 98 ? -5.266 -9.885 -6.326 1.00 94.12 98 ASN A C 1
ATOM 797 O O . ASN A 1 98 ? -6.217 -10.391 -6.921 1.00 94.12 98 ASN A O 1
ATOM 801 N N . VAL A 1 99 ? -4.791 -8.679 -6.617 1.00 95.12 99 VAL A N 1
ATOM 802 C CA . VAL A 1 99 ? -5.260 -7.796 -7.688 1.00 95.12 99 VAL A CA 1
ATOM 803 C C . VAL A 1 99 ? -4.156 -7.699 -8.736 1.00 95.12 99 VAL A C 1
ATOM 805 O O . VAL A 1 99 ? -3.007 -7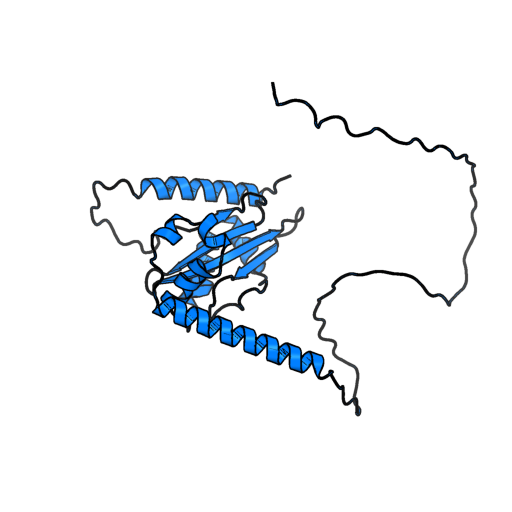.407 -8.407 1.00 95.12 99 VAL A O 1
ATOM 808 N N . CYS A 1 100 ? -4.474 -7.969 -10.002 1.00 95.69 100 CYS A N 1
ATOM 809 C CA . CYS A 1 100 ? -3.507 -7.829 -11.089 1.00 95.69 100 CYS A CA 1
ATOM 810 C C . CYS A 1 100 ? -3.398 -6.356 -11.498 1.00 95.69 100 CYS A C 1
ATOM 812 O O . CYS A 1 100 ? -4.369 -5.780 -11.977 1.00 95.69 100 CYS A O 1
ATOM 814 N N . LEU A 1 101 ? -2.209 -5.772 -11.350 1.00 95.69 101 LEU A N 1
ATOM 815 C CA . LEU A 1 101 ? -1.896 -4.395 -11.747 1.00 95.69 101 LEU A CA 1
ATOM 816 C C . LEU A 1 101 ? -0.929 -4.343 -12.938 1.00 95.69 101 LEU A C 1
ATOM 818 O O . LEU A 1 101 ? -0.233 -3.354 -13.136 1.00 95.69 101 LEU A O 1
ATOM 822 N N . SER A 1 102 ? -0.857 -5.408 -13.742 1.00 93.62 102 SER A N 1
ATOM 823 C CA . SER A 1 102 ? 0.106 -5.498 -14.856 1.00 93.62 102 SER A CA 1
ATOM 824 C C . SER A 1 102 ? -0.138 -4.468 -15.971 1.00 93.62 102 SER A C 1
ATOM 826 O O . SER A 1 102 ? 0.736 -4.247 -16.795 1.00 93.62 102 SER A O 1
ATOM 828 N N . TYR A 1 103 ? -1.284 -3.780 -15.977 1.00 92.81 103 TYR A N 1
ATOM 829 C CA . TYR A 1 103 ? -1.519 -2.619 -16.845 1.00 92.81 103 TYR A CA 1
ATOM 830 C C . TYR A 1 103 ? -0.704 -1.377 -16.422 1.00 92.81 103 TYR A C 1
ATOM 832 O O . TYR A 1 103 ? -0.466 -0.495 -17.240 1.00 92.81 103 TYR A O 1
ATOM 840 N N . LEU A 1 104 ? -0.227 -1.319 -15.170 1.00 93.19 104 LEU A N 1
ATOM 841 C CA . LEU A 1 104 ? 0.678 -0.279 -14.661 1.00 93.19 104 LEU A CA 1
ATOM 842 C C . LEU A 1 104 ? 2.162 -0.592 -14.931 1.00 93.19 104 LEU A C 1
ATOM 844 O O . LEU A 1 104 ? 3.034 0.217 -14.610 1.00 93.19 104 LEU A O 1
ATOM 848 N N . SER A 1 105 ? 2.474 -1.745 -15.529 1.00 92.75 105 SER A N 1
ATOM 849 C CA . SER A 1 105 ? 3.844 -2.168 -15.837 1.00 92.75 105 SER A CA 1
ATOM 850 C C . SER A 1 105 ? 4.671 -1.162 -16.650 1.00 92.75 105 SER A C 1
ATOM 852 O O . SER A 1 105 ? 5.850 -1.004 -16.320 1.00 92.75 105 SER A O 1
ATOM 854 N N . PRO A 1 106 ? 4.116 -0.419 -17.633 1.00 92.12 106 PRO A N 1
ATOM 855 C CA . PRO A 1 106 ? 4.863 0.626 -18.331 1.00 92.12 106 PRO A CA 1
ATOM 856 C C . PRO A 1 106 ? 5.379 1.734 -17.400 1.00 92.12 106 PRO A C 1
ATOM 858 O O . PRO A 1 106 ? 6.474 2.251 -17.613 1.00 92.12 106 PRO A O 1
ATOM 861 N N . ILE A 1 107 ? 4.652 2.061 -16.325 1.00 94.00 107 ILE A N 1
ATOM 862 C CA . ILE A 1 107 ? 5.026 3.123 -15.374 1.00 94.00 107 ILE A CA 1
ATOM 863 C C . ILE A 1 107 ? 6.252 2.717 -14.546 1.00 94.00 107 ILE A C 1
ATOM 865 O O . ILE A 1 107 ? 7.073 3.566 -14.210 1.00 94.00 107 ILE A O 1
ATOM 869 N N . LEU A 1 108 ? 6.469 1.419 -14.303 1.00 90.69 108 LEU A N 1
ATOM 870 C CA . LEU A 1 108 ? 7.672 0.935 -13.612 1.00 90.69 108 LEU A CA 1
ATOM 871 C C . LEU A 1 108 ? 8.977 1.253 -14.361 1.00 90.69 108 LEU A C 1
ATOM 873 O O . LEU A 1 108 ? 10.036 1.285 -13.734 1.00 90.69 108 LEU A O 1
ATOM 877 N N . SER A 1 109 ? 8.9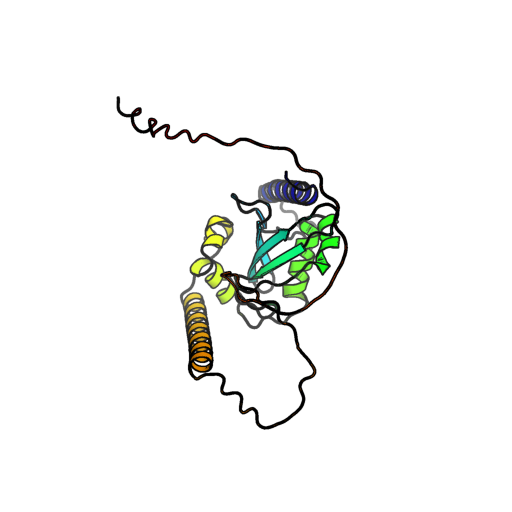24 1.520 -15.672 1.00 88.81 109 SER A N 1
ATOM 878 C CA . SER A 1 109 ? 10.087 2.003 -16.434 1.00 88.81 109 SER A CA 1
ATOM 879 C C . SER A 1 109 ? 10.547 3.405 -16.005 1.00 88.81 109 SER A C 1
ATOM 881 O O . SER A 1 109 ? 11.722 3.735 -16.152 1.00 88.81 109 SER A O 1
ATOM 883 N N . GLN A 1 110 ? 9.645 4.194 -15.413 1.00 91.75 110 GLN A N 1
ATOM 884 C CA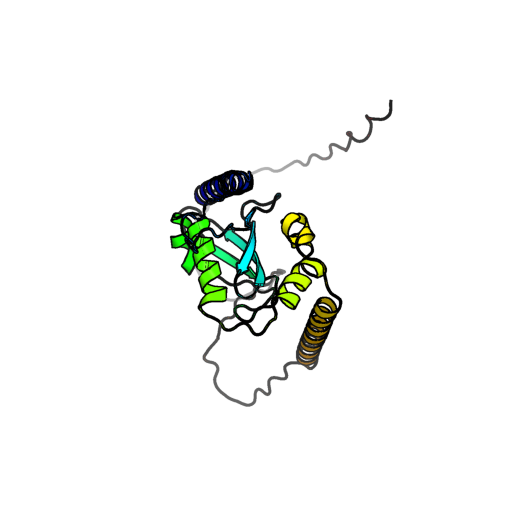 . GLN A 1 110 ? 9.895 5.527 -14.856 1.00 91.75 110 GLN A CA 1
ATOM 885 C C . GLN A 1 110 ? 10.372 5.468 -13.388 1.00 91.75 110 GLN A C 1
ATOM 887 O O . GLN A 1 110 ? 10.681 6.497 -12.787 1.00 91.75 110 GLN A O 1
ATOM 892 N N . GLY A 1 111 ? 10.461 4.264 -12.808 1.00 91.81 111 GLY A N 1
ATOM 893 C CA . GLY A 1 111 ? 10.930 4.016 -11.446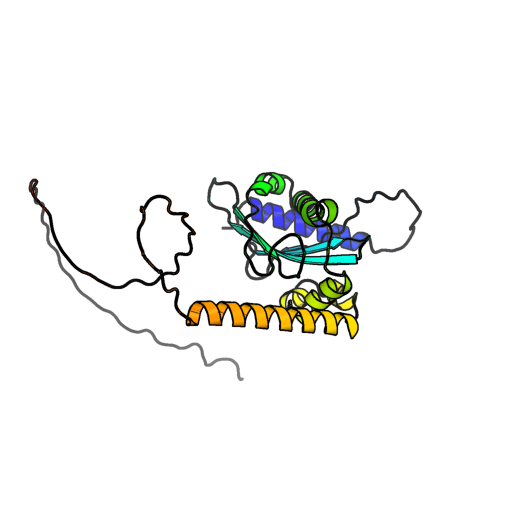 1.00 91.81 111 GLY A CA 1
ATOM 894 C C . GLY A 1 111 ? 9.824 4.002 -10.386 1.00 91.81 111 GLY A C 1
ATOM 895 O O . GLY A 1 111 ? 8.635 4.177 -10.659 1.00 91.81 111 GLY A O 1
ATOM 896 N N . TRP A 1 112 ? 10.230 3.771 -9.134 1.00 93.25 112 TRP A N 1
ATOM 897 C CA . TRP A 1 112 ? 9.300 3.573 -8.013 1.00 93.25 112 TRP A CA 1
ATOM 898 C C . TRP A 1 112 ? 8.393 4.769 -7.722 1.00 93.25 112 TRP A C 1
ATOM 900 O O . TRP A 1 112 ? 7.239 4.562 -7.362 1.00 93.25 112 TRP A O 1
ATOM 910 N N . LEU A 1 113 ? 8.896 6.001 -7.850 1.00 92.62 113 LEU A N 1
ATOM 911 C CA . LEU A 1 113 ? 8.152 7.195 -7.442 1.00 92.62 113 LEU A CA 1
ATOM 912 C C . LEU A 1 113 ? 6.929 7.442 -8.338 1.00 92.62 113 LEU A C 1
ATOM 914 O O . LEU A 1 113 ? 5.849 7.716 -7.826 1.00 92.62 113 LEU A O 1
ATOM 918 N N . ALA A 1 114 ? 7.075 7.261 -9.655 1.00 93.12 114 ALA A N 1
ATOM 919 C CA . ALA A 1 114 ? 5.968 7.365 -10.607 1.00 93.12 114 ALA A CA 1
ATOM 920 C C . ALA A 1 114 ? 4.903 6.283 -10.359 1.00 93.12 114 ALA A C 1
ATOM 922 O O . ALA A 1 114 ? 3.708 6.569 -10.326 1.00 93.12 114 ALA A O 1
ATOM 923 N N . PHE A 1 115 ? 5.336 5.043 -10.110 1.00 95.19 115 PHE A N 1
ATOM 924 C CA . PHE A 1 115 ? 4.429 3.940 -9.789 1.00 95.19 115 PHE A CA 1
ATOM 925 C C . PHE A 1 115 ? 3.705 4.153 -8.446 1.00 95.19 115 PHE A C 1
ATOM 927 O O . PHE A 1 115 ? 2.502 3.926 -8.357 1.00 95.19 115 PHE A O 1
ATOM 934 N N . TYR A 1 116 ? 4.405 4.651 -7.422 1.00 95.00 116 TYR A N 1
ATOM 935 C CA . TYR A 1 116 ? 3.816 5.004 -6.128 1.00 95.00 116 TYR A CA 1
ATOM 936 C C . TYR A 1 116 ? 2.788 6.136 -6.252 1.00 95.00 116 TYR A C 1
ATOM 938 O O . TYR A 1 116 ? 1.699 6.021 -5.698 1.00 95.00 116 TYR A O 1
ATOM 946 N N . ALA A 1 117 ? 3.094 7.195 -7.010 1.00 92.69 117 ALA A N 1
ATOM 947 C CA . ALA A 1 117 ? 2.157 8.290 -7.261 1.00 92.69 117 ALA A CA 1
ATOM 948 C C . ALA A 1 117 ? 0.884 7.794 -7.970 1.00 92.69 117 ALA A C 1
ATOM 950 O O . ALA A 1 117 ? -0.222 8.119 -7.544 1.00 92.69 117 ALA A O 1
ATOM 951 N N . GLN A 1 118 ? 1.027 6.929 -8.981 1.00 94.25 118 GLN A N 1
ATOM 952 C CA . GLN A 1 118 ? -0.120 6.333 -9.667 1.00 94.25 118 GLN A CA 1
ATOM 953 C C . GLN A 1 118 ? -0.971 5.443 -8.748 1.00 94.25 118 GLN A C 1
ATOM 955 O O . GLN A 1 118 ? -2.198 5.456 -8.860 1.00 94.25 118 GLN A O 1
ATOM 960 N N . LEU A 1 119 ? -0.343 4.684 -7.839 1.00 94.12 119 LEU A N 1
ATOM 961 C CA . LEU A 1 119 ? -1.068 3.939 -6.808 1.00 94.12 119 LEU A CA 1
ATOM 962 C C . LEU A 1 119 ? -1.795 4.888 -5.845 1.00 94.12 119 LEU A C 1
ATOM 964 O O . LEU A 1 119 ? -2.981 4.683 -5.609 1.00 94.12 119 LEU A O 1
ATOM 968 N N . ARG A 1 120 ? -1.130 5.934 -5.327 1.00 92.62 120 ARG A N 1
ATOM 969 C CA . ARG A 1 120 ? -1.746 6.926 -4.423 1.00 92.62 120 ARG A CA 1
ATOM 970 C C . ARG A 1 120 ? -2.999 7.543 -5.061 1.00 92.62 120 ARG A C 1
ATOM 972 O O . ARG A 1 120 ? -4.051 7.527 -4.432 1.00 92.62 120 ARG A O 1
ATOM 979 N N . SER A 1 121 ? -2.897 7.990 -6.314 1.00 91.56 121 SER A N 1
ATOM 980 C CA . SER A 1 121 ? -4.014 8.539 -7.098 1.00 91.56 121 SER A CA 1
ATOM 981 C C . SER A 1 121 ? -5.171 7.537 -7.247 1.00 91.56 121 SER A C 1
ATOM 983 O O . SER A 1 121 ? -6.309 7.844 -6.897 1.00 91.56 121 SER A O 1
ATOM 985 N N . MET A 1 122 ? -4.878 6.292 -7.650 1.00 91.62 122 MET A N 1
ATOM 986 C CA . MET A 1 122 ? -5.890 5.235 -7.814 1.00 91.62 122 MET A CA 1
ATOM 987 C C . MET A 1 122 ? -6.690 4.953 -6.531 1.00 91.62 122 MET A C 1
ATOM 989 O O . MET A 1 122 ? -7.867 4.605 -6.618 1.00 91.62 122 MET A O 1
ATOM 993 N N . PHE A 1 123 ? -6.058 5.065 -5.360 1.00 91.94 123 PHE A N 1
ATOM 994 C CA . PHE A 1 123 ? -6.735 4.874 -4.080 1.00 91.94 123 PHE A CA 1
ATOM 995 C C . PHE A 1 123 ? -7.493 6.131 -3.632 1.00 91.94 123 PHE A C 1
ATOM 997 O O . PHE A 1 123 ? -8.697 6.035 -3.426 1.00 91.94 123 PHE A O 1
ATOM 1004 N N . PHE A 1 124 ? -6.828 7.288 -3.525 1.00 90.75 124 PHE A N 1
ATOM 1005 C CA . PHE A 1 124 ? -7.373 8.453 -2.809 1.00 90.75 124 PHE A CA 1
ATOM 1006 C C . PHE A 1 124 ? -8.018 9.536 -3.693 1.00 90.75 124 PHE A C 1
ATOM 1008 O O . PHE A 1 124 ? -8.821 10.317 -3.194 1.00 90.75 124 PHE A O 1
ATOM 1015 N N . GLU A 1 125 ? -7.698 9.616 -4.990 1.00 86.88 125 GLU A N 1
ATOM 1016 C CA . GLU A 1 125 ? -8.289 10.628 -5.893 1.00 86.88 125 GLU A CA 1
ATOM 1017 C C . GLU A 1 125 ? -9.557 10.117 -6.594 1.00 86.88 125 GLU A C 1
ATOM 1019 O O . GLU A 1 125 ? -10.394 10.905 -7.030 1.00 86.88 125 GLU A O 1
ATOM 1024 N N . CYS A 1 126 ? -9.697 8.795 -6.735 1.00 77.00 126 CYS A N 1
ATOM 1025 C CA . CYS A 1 126 ? -10.749 8.169 -7.541 1.00 77.00 126 CYS A CA 1
ATOM 1026 C C . CYS A 1 126 ? -11.905 7.551 -6.735 1.00 77.00 126 CYS A C 1
ATOM 1028 O O . CYS A 1 126 ? -12.858 7.065 -7.348 1.00 77.00 126 CYS A O 1
ATOM 1030 N N . VAL A 1 127 ? -11.828 7.502 -5.398 1.00 78.62 127 VAL A N 1
ATOM 1031 C CA . VAL A 1 127 ? -12.772 6.746 -4.555 1.00 78.62 127 VAL A CA 1
ATOM 1032 C C . VAL A 1 127 ? -13.105 7.502 -3.267 1.00 78.62 127 VAL A C 1
ATOM 1034 O O . VAL A 1 127 ? -12.219 7.961 -2.556 1.00 78.62 127 VAL A O 1
ATOM 1037 N N . GLU A 1 128 ? -14.393 7.572 -2.922 1.00 84.06 128 GLU A N 1
ATOM 1038 C CA . GLU A 1 128 ? -14.830 7.984 -1.584 1.00 84.06 128 GLU A CA 1
ATOM 1039 C C . GLU A 1 128 ? -14.588 6.848 -0.579 1.00 84.06 128 GLU A C 1
ATOM 1041 O O . GLU A 1 128 ? -15.167 5.761 -0.690 1.00 84.06 128 GLU A O 1
ATOM 1046 N N . HIS A 1 129 ? -13.741 7.097 0.418 1.00 86.50 129 HIS A N 1
ATOM 1047 C CA . HIS A 1 129 ? -13.445 6.127 1.467 1.00 86.50 129 HIS A CA 1
ATOM 1048 C C . HIS A 1 129 ? -14.559 6.068 2.514 1.00 86.50 129 HIS A C 1
ATOM 1050 O O . HIS A 1 129 ? -14.956 7.080 3.089 1.00 86.50 129 HIS A O 1
ATOM 1056 N N . ARG A 1 130 ? -15.052 4.854 2.780 1.00 88.75 130 ARG A N 1
ATOM 1057 C CA . ARG A 1 130 ? -16.038 4.580 3.840 1.00 88.75 130 ARG A CA 1
ATOM 1058 C C . ARG A 1 130 ? -15.383 4.243 5.174 1.00 88.75 130 ARG A C 1
ATOM 1060 O O . ARG A 1 130 ? -16.005 4.381 6.221 1.00 88.75 130 ARG A O 1
ATOM 1067 N N . GLU A 1 131 ? -14.156 3.740 5.125 1.00 91.88 131 GLU A N 1
ATOM 1068 C CA . GLU A 1 131 ? -13.352 3.393 6.288 1.00 91.88 131 GLU A CA 1
ATOM 1069 C C . GLU A 1 131 ? -12.670 4.644 6.861 1.00 91.88 131 GLU A C 1
ATOM 1071 O O . GLU A 1 131 ? -12.092 5.432 6.114 1.00 91.88 131 GLU A O 1
ATOM 1076 N N . SER A 1 132 ? -12.694 4.813 8.186 1.00 93.69 132 SER A N 1
ATOM 1077 C CA . SER A 1 132 ? -11.996 5.922 8.844 1.00 93.69 132 SER A CA 1
ATOM 1078 C C . SER A 1 132 ? -10.475 5.725 8.835 1.00 93.69 132 SER A C 1
ATOM 1080 O O . SER A 1 132 ? -9.975 4.597 8.920 1.00 93.69 132 SER A O 1
ATOM 1082 N N . GLY A 1 133 ? -9.723 6.831 8.814 1.00 94.56 133 GLY A N 1
ATOM 1083 C CA . GLY A 1 133 ? -8.265 6.803 8.981 1.00 94.56 133 GLY A CA 1
ATOM 1084 C C . GLY A 1 133 ? -7.839 6.132 10.291 1.00 94.56 133 GLY A C 1
ATOM 1085 O O . GLY A 1 133 ? -6.858 5.396 10.319 1.00 94.56 133 GLY A O 1
ATOM 1086 N N . GLU A 1 134 ? -8.628 6.281 11.359 1.00 95.94 134 GLU A N 1
ATOM 1087 C CA . GLU A 1 134 ? -8.389 5.626 12.649 1.00 95.94 134 GLU A CA 1
ATOM 1088 C C . GLU A 1 134 ? -8.490 4.091 12.572 1.00 95.94 134 GLU A C 1
ATOM 1090 O O . GLU A 1 134 ? -7.608 3.391 13.084 1.00 95.94 134 GLU A O 1
ATOM 1095 N N . LEU A 1 135 ? -9.509 3.558 11.880 1.00 96.38 135 LEU A N 1
ATOM 1096 C CA . LEU A 1 135 ? -9.628 2.124 11.598 1.00 96.38 135 LEU A CA 1
ATOM 1097 C C . LEU A 1 135 ? -8.441 1.643 10.758 1.00 96.38 135 LEU A C 1
ATOM 1099 O O . LEU A 1 135 ? -7.809 0.651 11.121 1.00 96.38 135 LEU A O 1
ATOM 1103 N N . MET A 1 136 ? -8.108 2.342 9.668 1.00 96.69 136 MET A N 1
ATOM 1104 C CA . MET A 1 136 ? -6.992 1.963 8.792 1.00 96.69 136 MET A CA 1
ATOM 1105 C C . MET A 1 136 ? -5.654 1.930 9.547 1.00 96.69 136 MET A C 1
ATOM 1107 O O . MET A 1 136 ? -4.954 0.911 9.532 1.00 96.69 136 MET A O 1
ATOM 1111 N N . LYS A 1 137 ? -5.329 3.008 10.277 1.00 97.38 137 LYS A N 1
ATOM 1112 C CA . LYS A 1 137 ? -4.111 3.105 11.090 1.00 97.38 137 LYS A CA 1
ATOM 1113 C C . LYS A 1 137 ? -4.075 2.004 12.148 1.00 97.38 137 LYS A C 1
ATOM 1115 O O . LYS A 1 137 ? -3.085 1.270 12.217 1.00 97.38 137 LYS A O 1
ATOM 1120 N N . THR A 1 138 ? -5.145 1.828 12.928 1.00 98.00 138 THR A N 1
ATOM 1121 C CA . THR A 1 138 ? -5.199 0.811 13.994 1.00 98.00 138 THR A CA 1
ATOM 1122 C C . THR A 1 138 ? -5.086 -0.606 13.441 1.00 98.00 138 THR A C 1
ATOM 1124 O O . THR A 1 138 ? -4.321 -1.412 13.974 1.00 98.00 138 THR A O 1
ATOM 1127 N N . TRP A 1 139 ? -5.765 -0.909 12.333 1.00 97.88 139 TRP A N 1
ATOM 1128 C CA . TRP A 1 139 ? -5.670 -2.203 11.658 1.00 97.88 139 TRP A CA 1
ATOM 1129 C C . TRP A 1 139 ? -4.224 -2.545 11.283 1.00 97.88 139 TRP A C 1
ATOM 1131 O O . TRP A 1 139 ? -3.764 -3.667 11.519 1.00 97.88 139 TRP A O 1
ATOM 1141 N N . ASN A 1 140 ? -3.472 -1.568 10.770 1.00 97.56 140 ASN A N 1
ATOM 1142 C CA . ASN A 1 140 ? -2.078 -1.772 10.387 1.00 97.56 140 ASN A CA 1
ATOM 1143 C C . ASN A 1 140 ? -1.158 -2.043 11.593 1.00 97.56 140 ASN A C 1
ATOM 1145 O O . ASN A 1 140 ? -0.237 -2.847 11.467 1.00 97.56 140 ASN A O 1
ATOM 1149 N N . ARG A 1 141 ? -1.435 -1.469 12.777 1.00 97.25 141 ARG A N 1
ATOM 1150 C CA . ARG A 1 141 ? -0.663 -1.739 14.013 1.00 97.25 141 ARG A CA 1
ATOM 1151 C C . ARG A 1 141 ? -1.037 -3.087 14.643 1.00 97.25 141 ARG A C 1
ATOM 1153 O O . ARG A 1 141 ? -0.167 -3.772 15.173 1.00 97.25 141 ARG A O 1
ATOM 1160 N N . VAL A 1 142 ? -2.320 -3.460 14.608 1.00 97.06 142 VAL A N 1
ATOM 1161 C CA . VAL A 1 142 ? -2.873 -4.584 15.392 1.00 97.06 142 VAL A CA 1
ATOM 1162 C C . VAL A 1 142 ? -2.960 -5.890 14.595 1.00 97.06 142 VAL A C 1
ATOM 1164 O O . VAL A 1 142 ? -2.630 -6.957 15.116 1.00 97.06 142 VAL A O 1
ATOM 1167 N N . VAL A 1 143 ? -3.400 -5.834 13.335 1.00 96.56 143 VAL A N 1
ATOM 1168 C CA . VAL A 1 143 ? -3.683 -7.025 12.511 1.00 96.56 143 VAL A CA 1
ATOM 1169 C C . VAL A 1 143 ? -2.518 -7.344 11.572 1.00 96.56 143 VAL A C 1
ATOM 1171 O O . VAL A 1 143 ? -2.101 -8.501 11.447 1.00 96.56 143 VAL A O 1
ATOM 1174 N N . CYS A 1 144 ? -1.945 -6.325 10.931 1.00 96.00 144 CYS A N 1
ATOM 1175 C CA . CYS A 1 144 ? -0.880 -6.474 9.940 1.00 96.00 144 CYS A CA 1
ATOM 1176 C C . CYS A 1 144 ? 0.503 -6.678 10.588 1.00 96.00 144 CYS A C 1
ATOM 1178 O O . CYS A 1 144 ? 1.353 -5.802 10.512 1.00 96.00 144 CYS A O 1
ATOM 1180 N N . LYS A 1 145 ? 0.780 -7.850 11.176 1.00 94.00 145 LYS A N 1
ATOM 1181 C CA . LYS A 1 145 ? 2.045 -8.140 11.904 1.00 94.00 145 LYS A CA 1
ATOM 1182 C C . LYS A 1 145 ? 3.339 -7.719 11.183 1.00 94.00 145 LYS A C 1
ATOM 1184 O O . LYS A 1 145 ? 4.278 -7.260 11.821 1.00 94.00 145 LYS A O 1
ATOM 1189 N N . GLU A 1 146 ? 3.389 -7.866 9.860 1.00 95.00 146 GLU A N 1
ATOM 1190 C CA . GLU A 1 146 ? 4.548 -7.482 9.042 1.00 95.00 146 GLU A CA 1
ATOM 1191 C C . GLU A 1 146 ? 4.753 -5.964 8.923 1.00 95.00 146 GLU A C 1
ATOM 1193 O O . GLU A 1 146 ? 5.868 -5.528 8.645 1.00 95.00 146 GLU A O 1
ATOM 1198 N N . PHE A 1 147 ? 3.708 -5.154 9.117 1.00 96.69 147 PHE A N 1
ATOM 1199 C CA . PHE A 1 147 ? 3.777 -3.695 9.032 1.00 96.69 147 PHE A CA 1
ATOM 1200 C C . PHE A 1 147 ? 4.780 -3.149 10.053 1.00 96.69 147 PHE A C 1
ATOM 1202 O O . PHE A 1 147 ? 5.701 -2.429 9.674 1.00 96.69 147 PHE A O 1
ATOM 1209 N N . GLY A 1 148 ? 4.692 -3.584 11.315 1.00 94.62 148 GLY A N 1
ATOM 1210 C CA . GLY A 1 148 ? 5.573 -3.088 12.374 1.00 94.62 148 GLY A CA 1
ATOM 1211 C C . GLY A 1 148 ? 7.049 -3.456 12.214 1.00 94.62 148 GLY A C 1
ATOM 1212 O O . GLY A 1 148 ? 7.919 -2.672 12.579 1.00 94.62 148 GLY A O 1
ATOM 1213 N N . TRP A 1 149 ? 7.356 -4.602 11.599 1.00 93.88 149 TRP A N 1
ATOM 1214 C CA . TRP A 1 149 ? 8.740 -4.982 11.278 1.00 93.88 149 TRP A CA 1
ATOM 1215 C C . TRP A 1 149 ? 9.314 -4.240 10.063 1.00 93.88 149 TRP A C 1
ATOM 1217 O O . TRP A 1 149 ? 10.533 -4.151 9.914 1.00 93.88 149 TRP A O 1
ATOM 1227 N N . ASN A 1 150 ? 8.460 -3.731 9.172 1.00 95.62 150 ASN A N 1
ATOM 1228 C CA . ASN A 1 150 ? 8.892 -3.034 7.960 1.00 95.62 150 ASN A CA 1
ATOM 1229 C C . ASN A 1 150 ? 8.878 -1.506 8.102 1.00 95.62 150 ASN A C 1
ATOM 1231 O O . ASN A 1 150 ? 9.709 -0.850 7.474 1.00 95.62 150 ASN A O 1
ATOM 1235 N N . PHE A 1 151 ? 7.998 -0.954 8.941 1.00 95.88 151 PHE A N 1
ATOM 1236 C CA . PHE A 1 151 ? 7.797 0.486 9.127 1.00 95.88 151 PHE A CA 1
ATOM 1237 C C . PHE A 1 151 ? 7.702 0.871 10.619 1.00 95.88 151 PHE A C 1
ATOM 1239 O O . PHE A 1 151 ? 6.678 1.401 11.053 1.00 95.88 151 PHE A O 1
ATOM 1246 N N . PRO A 1 152 ? 8.755 0.635 11.431 1.00 94.56 152 PRO A N 1
ATOM 1247 C CA . PRO A 1 152 ? 8.731 0.943 12.864 1.00 94.56 152 PRO A CA 1
ATOM 1248 C C . PRO A 1 152 ? 8.456 2.428 13.147 1.00 94.56 152 PRO A C 1
ATOM 1250 O O . PRO A 1 152 ? 7.668 2.744 14.025 1.00 94.56 152 PRO A O 1
ATOM 1253 N N . THR A 1 153 ? 8.971 3.345 12.323 1.00 91.94 153 THR A N 1
ATOM 1254 C CA . THR A 1 153 ? 8.673 4.783 12.453 1.00 91.94 153 THR A CA 1
ATOM 1255 C C . THR A 1 153 ? 7.186 5.111 12.294 1.00 91.94 153 THR A C 1
ATOM 1257 O O . THR A 1 153 ? 6.701 6.042 12.925 1.00 91.94 153 THR A O 1
ATOM 1260 N N . LEU A 1 154 ? 6.434 4.349 11.489 1.00 92.88 154 LEU A N 1
ATOM 1261 C CA . LEU A 1 154 ? 4.979 4.501 11.398 1.00 92.88 154 LEU A CA 1
ATOM 1262 C C . LEU A 1 154 ? 4.258 3.869 12.594 1.00 92.88 154 LEU A C 1
ATOM 1264 O O . LEU A 1 154 ? 3.206 4.375 12.983 1.00 92.88 154 LEU A O 1
ATOM 1268 N N . MET A 1 155 ? 4.795 2.802 13.195 1.00 93.44 155 MET A N 1
ATOM 1269 C CA . MET A 1 155 ? 4.265 2.267 14.458 1.00 93.44 155 MET A CA 1
ATOM 1270 C C . MET A 1 155 ? 4.350 3.320 15.562 1.00 93.44 155 MET A C 1
ATOM 1272 O O . MET A 1 155 ? 3.335 3.633 16.175 1.00 93.44 155 MET A O 1
ATOM 1276 N N . ASP A 1 156 ? 5.539 3.890 15.761 1.00 91.38 156 ASP A N 1
ATOM 1277 C CA . ASP A 1 156 ? 5.831 4.806 16.868 1.00 91.38 156 ASP A CA 1
ATOM 1278 C C . ASP A 1 156 ? 5.068 6.139 16.743 1.00 91.38 156 ASP A C 1
ATOM 1280 O O . ASP A 1 156 ? 4.682 6.741 17.744 1.00 91.38 156 ASP A O 1
ATOM 1284 N N . ASN A 1 157 ? 4.785 6.577 15.511 1.00 90.81 157 ASN A N 1
ATOM 1285 C CA . ASN A 1 157 ? 4.043 7.809 15.224 1.00 90.81 157 ASN A CA 1
ATOM 1286 C C . ASN A 1 157 ? 2.522 7.717 15.475 1.00 90.81 157 ASN A C 1
ATOM 1288 O O . ASN A 1 157 ? 1.825 8.713 15.275 1.00 90.81 157 ASN A O 1
ATOM 1292 N N . TYR A 1 158 ? 1.973 6.561 15.870 1.00 93.81 158 TYR A N 1
ATOM 1293 C CA . TYR A 1 158 ? 0.532 6.406 16.094 1.00 93.81 158 TYR A CA 1
ATOM 1294 C C . TYR A 1 158 ? 0.207 5.557 17.327 1.00 93.81 158 TYR A C 1
ATOM 1296 O O . TYR A 1 158 ? 0.397 4.340 17.347 1.00 93.81 158 TYR A O 1
ATOM 1304 N N . ASN A 1 159 ? -0.381 6.203 18.335 1.00 95.19 159 ASN A N 1
ATOM 1305 C CA . ASN A 1 159 ? -0.909 5.529 19.515 1.00 95.19 159 ASN A CA 1
ATOM 1306 C C . ASN A 1 159 ? -2.283 4.922 19.209 1.00 95.19 159 ASN A C 1
ATOM 1308 O O . ASN A 1 159 ? -3.226 5.640 18.883 1.00 95.19 159 ASN A O 1
ATOM 1312 N N . VAL A 1 160 ? -2.400 3.601 19.353 1.00 96.56 160 VAL A N 1
ATOM 1313 C CA . VAL A 1 160 ? -3.665 2.877 19.176 1.00 96.56 160 VAL A CA 1
ATOM 1314 C C . VAL A 1 160 ? -4.672 3.295 20.251 1.00 96.56 160 VAL A C 1
ATOM 1316 O O . VAL A 1 160 ? -4.413 3.165 21.447 1.00 96.56 160 VAL A O 1
ATOM 1319 N N . THR A 1 161 ? -5.833 3.773 19.812 1.00 97.25 161 THR A N 1
ATOM 1320 C CA . THR A 1 161 ? -6.948 4.202 20.664 1.00 97.25 161 THR A CA 1
ATOM 1321 C C . THR A 1 161 ? -7.892 3.039 20.984 1.00 97.25 161 THR A C 1
ATOM 1323 O O . THR A 1 161 ? -7.946 2.028 20.278 1.00 97.25 161 THR A O 1
ATOM 1326 N N . GLN A 1 162 ? -8.704 3.190 22.035 1.00 97.31 162 GLN A N 1
ATOM 1327 C CA . GLN A 1 162 ? -9.771 2.225 22.324 1.00 97.31 162 GLN A CA 1
ATOM 1328 C C . GLN A 1 162 ? -10.868 2.237 21.246 1.00 97.31 162 GLN A C 1
ATOM 1330 O O . GLN A 1 162 ? -11.462 1.198 20.970 1.00 97.31 162 GLN A O 1
ATOM 1335 N N . GLU A 1 163 ? -11.125 3.386 20.617 1.00 96.69 163 GLU A N 1
ATOM 1336 C CA . GLU A 1 163 ? -12.106 3.518 19.537 1.00 96.69 163 GLU A CA 1
ATOM 1337 C C . GLU A 1 163 ? -11.651 2.780 18.268 1.00 96.69 163 GLU A C 1
ATOM 1339 O O . GLU A 1 163 ? -12.376 1.919 17.768 1.00 96.69 163 GLU A O 1
ATOM 1344 N N . GLY A 1 164 ? -10.399 2.976 17.841 1.00 96.94 164 GLY A N 1
ATOM 1345 C CA . GLY A 1 164 ? -9.785 2.208 16.757 1.00 96.94 164 GLY A CA 1
ATOM 1346 C C . GLY A 1 164 ? -9.820 0.694 16.999 1.00 96.94 164 GLY A C 1
ATOM 1347 O O . GLY A 1 164 ? -10.133 -0.076 16.088 1.00 96.94 164 GLY A O 1
ATOM 1348 N N . LEU A 1 165 ? -9.570 0.245 18.238 1.00 97.81 165 LEU A N 1
ATOM 1349 C CA . LEU A 1 165 ? -9.709 -1.169 18.611 1.00 97.81 165 LEU A CA 1
ATOM 1350 C C . LEU A 1 165 ? -11.153 -1.670 18.490 1.00 97.81 165 LEU A C 1
ATOM 1352 O O . LEU A 1 165 ? -11.362 -2.807 18.064 1.00 97.81 165 LEU A O 1
ATOM 1356 N N . ASN A 1 166 ? -12.148 -0.850 18.834 1.00 97.44 166 ASN A N 1
ATOM 1357 C CA . ASN A 1 166 ? -13.555 -1.211 18.678 1.00 97.44 166 ASN A CA 1
ATOM 1358 C C . ASN A 1 166 ? -13.907 -1.404 17.191 1.00 97.44 166 ASN A C 1
ATOM 1360 O O . ASN A 1 166 ? -14.461 -2.450 16.850 1.00 97.44 166 ASN A O 1
ATOM 1364 N N . TYR A 1 167 ? -13.494 -0.486 16.304 1.00 96.81 167 TYR A N 1
ATOM 1365 C CA . TYR A 1 167 ? -13.701 -0.627 14.853 1.00 96.81 167 TYR A CA 1
ATOM 1366 C C . TYR A 1 167 ? -13.031 -1.888 14.279 1.00 96.81 167 TYR A C 1
ATOM 1368 O O . TYR A 1 167 ? -13.641 -2.618 13.494 1.00 96.81 167 TYR A O 1
ATOM 1376 N N . VAL A 1 168 ? -11.791 -2.194 14.690 1.00 97.19 168 VAL A N 1
ATOM 1377 C CA . VAL A 1 168 ? -11.090 -3.419 14.258 1.00 97.19 168 VAL A CA 1
ATOM 1378 C C . VAL A 1 168 ? -11.824 -4.677 14.734 1.00 97.19 168 VAL A C 1
ATOM 1380 O O . VAL A 1 168 ? -12.021 -5.606 13.948 1.00 97.19 168 VAL A O 1
ATOM 1383 N N . ASN A 1 169 ? -12.262 -4.714 15.995 1.00 96.38 169 ASN A N 1
ATOM 1384 C CA . ASN A 1 169 ? -12.989 -5.855 16.557 1.00 96.38 169 ASN A CA 1
ATOM 1385 C C . ASN A 1 169 ? -14.348 -6.075 15.875 1.00 96.38 169 ASN A C 1
ATOM 1387 O O . ASN A 1 169 ? -14.706 -7.219 15.590 1.00 96.38 169 ASN A O 1
ATOM 1391 N N . GLU A 1 170 ? -15.082 -5.002 15.568 1.00 95.00 170 GLU A N 1
ATOM 1392 C CA . GLU A 1 170 ? -16.341 -5.070 14.822 1.00 95.00 170 GLU A CA 1
ATOM 1393 C C . GLU A 1 170 ? -16.126 -5.641 13.412 1.00 95.00 170 GLU A C 1
ATOM 1395 O O . GLU A 1 170 ? -16.813 -6.584 13.005 1.00 95.00 170 GLU A O 1
ATOM 1400 N N . LEU A 1 171 ? -15.132 -5.132 12.675 1.00 93.12 171 LEU A N 1
ATOM 1401 C CA . LEU A 1 171 ? -14.851 -5.591 11.314 1.00 93.12 171 LEU A CA 1
ATOM 1402 C C . LEU A 1 171 ? -14.408 -7.064 11.296 1.00 93.12 171 LEU A C 1
ATOM 1404 O O . LEU A 1 171 ? -14.904 -7.844 10.481 1.00 93.12 171 LEU A O 1
ATOM 1408 N N . LEU A 1 172 ? -13.565 -7.482 12.248 1.00 93.00 172 LEU A N 1
ATOM 1409 C CA . LEU A 1 172 ? -13.183 -8.888 12.423 1.00 93.00 172 LEU A CA 1
ATOM 1410 C C . LEU A 1 172 ? -14.382 -9.780 12.783 1.00 93.00 172 LEU A C 1
ATOM 1412 O O . LEU A 1 172 ? -14.485 -10.899 12.271 1.00 93.00 172 LEU A O 1
ATOM 1416 N N . ALA A 1 173 ? -15.307 -9.325 13.632 1.00 90.94 173 ALA A N 1
ATOM 1417 C CA . ALA A 1 173 ? -16.525 -10.075 13.946 1.00 90.94 173 ALA A CA 1
ATOM 1418 C C . ALA A 1 173 ? -17.408 -10.261 12.696 1.00 90.94 173 ALA A C 1
ATOM 1420 O O . ALA A 1 173 ? -17.864 -11.376 12.413 1.00 90.94 173 ALA A O 1
ATOM 1421 N N . ASN A 1 174 ? -17.569 -9.201 11.900 1.00 87.50 174 ASN A N 1
ATOM 1422 C CA . ASN A 1 174 ? -18.336 -9.205 10.655 1.00 87.50 174 ASN A CA 1
ATOM 1423 C C . ASN A 1 174 ? -17.712 -10.108 9.572 1.00 87.50 174 ASN A C 1
ATOM 1425 O O . ASN A 1 174 ? -18.428 -10.890 8.935 1.00 87.50 174 ASN A O 1
ATOM 1429 N N . GLU A 1 175 ? -16.385 -10.088 9.391 1.00 81.62 175 GLU A N 1
ATOM 1430 C CA . GLU A 1 175 ? -15.696 -11.004 8.469 1.00 81.62 175 GLU A CA 1
ATOM 1431 C C . GLU A 1 175 ? -15.844 -12.470 8.893 1.00 81.62 175 GLU A C 1
ATOM 1433 O O . GLU A 1 175 ? -16.173 -13.325 8.064 1.00 81.62 175 GLU A O 1
ATOM 1438 N N . ASN A 1 176 ? -15.670 -12.770 10.184 1.00 76.56 176 ASN A N 1
ATOM 1439 C CA . ASN A 1 176 ? -15.847 -14.122 10.713 1.00 76.56 176 ASN A CA 1
ATOM 1440 C C . ASN A 1 176 ? -17.286 -14.628 10.516 1.00 76.56 176 ASN A C 1
ATOM 1442 O O . ASN A 1 176 ? -17.488 -15.783 10.127 1.00 76.56 176 ASN A O 1
ATOM 1446 N N . PHE A 1 177 ? -18.290 -13.766 10.703 1.00 63.81 177 PHE A N 1
ATOM 1447 C CA . PHE A 1 177 ? -19.689 -14.098 10.427 1.00 63.81 177 PHE A CA 1
ATOM 1448 C C . PHE A 1 177 ? -19.945 -14.345 8.930 1.00 63.81 177 PHE A C 1
ATOM 1450 O O . PHE A 1 177 ? -20.595 -15.327 8.561 1.00 63.81 177 PHE A O 1
ATOM 1457 N N . SER A 1 178 ? -19.380 -13.513 8.051 1.00 72.31 178 SER A N 1
ATOM 1458 C CA . SER A 1 178 ? -19.459 -13.679 6.592 1.00 72.31 178 SER A CA 1
ATOM 1459 C C . SER A 1 178 ? -18.824 -14.996 6.125 1.00 72.31 178 SER A C 1
ATOM 1461 O O . SER A 1 178 ? -19.440 -15.769 5.383 1.00 72.31 178 SER A O 1
ATOM 1463 N N . MET A 1 179 ? -17.627 -15.317 6.626 1.00 63.31 179 MET A N 1
ATOM 1464 C CA . MET A 1 179 ? -16.923 -16.568 6.333 1.00 63.31 179 MET A CA 1
ATOM 1465 C C . MET A 1 179 ? -17.671 -17.790 6.870 1.00 63.31 179 MET A C 1
ATOM 1467 O O . MET A 1 179 ? -17.783 -18.796 6.163 1.00 63.31 179 MET A O 1
ATOM 1471 N N . ARG A 1 180 ? -18.260 -17.696 8.069 1.00 65.31 180 ARG A N 1
ATOM 1472 C CA . ARG A 1 180 ? -19.144 -18.729 8.621 1.00 65.31 180 ARG A CA 1
ATOM 1473 C C . ARG A 1 180 ? -20.363 -18.957 7.726 1.00 65.31 180 ARG A C 1
ATOM 1475 O O . ARG A 1 180 ? -20.592 -20.091 7.320 1.00 65.31 180 ARG A O 1
ATOM 1482 N N . LYS A 1 181 ? -21.068 -17.899 7.319 1.00 66.56 181 LYS A N 1
ATOM 1483 C CA . LYS A 1 181 ? -22.235 -17.973 6.419 1.00 66.56 181 LYS A CA 1
ATOM 1484 C C . LYS A 1 181 ? -21.877 -18.522 5.031 1.00 66.56 181 LYS A C 1
ATOM 1486 O O . LYS A 1 181 ? -22.650 -19.280 4.444 1.00 66.56 181 LYS A O 1
ATOM 1491 N N . LYS A 1 182 ? -20.691 -18.196 4.500 1.00 65.75 182 LYS A N 1
ATOM 1492 C CA . LYS A 1 182 ? -20.165 -18.783 3.253 1.00 65.75 182 LYS A CA 1
ATOM 1493 C C . LYS A 1 182 ? -19.858 -20.277 3.419 1.00 65.75 182 LYS A C 1
ATOM 1495 O O . LYS A 1 182 ? -20.197 -21.061 2.536 1.00 65.75 182 LYS A O 1
ATOM 1500 N N . ARG A 1 183 ? -19.272 -20.682 4.551 1.00 64.75 183 ARG A N 1
ATOM 1501 C CA . ARG A 1 183 ? -19.004 -22.091 4.881 1.00 64.75 183 ARG A CA 1
ATOM 1502 C C . ARG A 1 183 ? -20.291 -22.885 5.105 1.00 64.75 183 ARG A C 1
ATOM 1504 O O . ARG A 1 183 ? -20.383 -24.006 4.631 1.00 64.75 183 ARG A O 1
ATOM 1511 N N . GLU A 1 184 ? -21.297 -22.302 5.750 1.00 63.19 184 GLU A N 1
ATOM 1512 C CA . GLU A 1 184 ? -22.626 -22.902 5.916 1.00 63.19 184 GLU A CA 1
ATOM 1513 C C . GLU A 1 184 ? -23.313 -23.118 4.556 1.00 63.19 184 GLU A C 1
ATOM 1515 O O . GLU A 1 184 ? -23.809 -24.211 4.306 1.00 63.19 184 GLU A O 1
ATOM 1520 N N . ARG A 1 185 ? -23.237 -22.153 3.625 1.00 61.78 185 ARG A N 1
ATOM 1521 C CA . ARG A 1 185 ? -23.723 -22.326 2.238 1.00 61.78 185 ARG A CA 1
ATOM 1522 C C . ARG A 1 185 ? -22.982 -23.416 1.456 1.00 61.78 185 ARG A C 1
ATOM 1524 O O . ARG A 1 185 ? -23.614 -24.148 0.706 1.00 61.78 185 ARG A O 1
ATOM 1531 N N . LEU A 1 186 ? -21.664 -23.543 1.629 1.00 58.50 186 LEU A N 1
ATOM 1532 C CA . LEU A 1 186 ? -20.882 -24.629 1.018 1.00 58.50 186 LEU A CA 1
ATOM 1533 C C . LEU A 1 186 ? -21.233 -25.997 1.635 1.00 58.50 186 LEU A C 1
ATOM 1535 O O . LEU A 1 186 ? -21.389 -26.976 0.911 1.00 58.50 186 LEU A O 1
ATOM 1539 N N . ASN A 1 187 ? -21.424 -26.052 2.956 1.00 59.47 187 ASN A N 1
ATOM 1540 C CA . ASN A 1 187 ? -21.773 -27.269 3.695 1.00 59.47 187 ASN A CA 1
ATOM 1541 C C . ASN A 1 187 ? -23.234 -27.717 3.501 1.00 59.47 187 ASN A C 1
ATOM 1543 O O . ASN A 1 187 ? -23.527 -28.893 3.689 1.00 59.47 187 ASN A O 1
ATOM 1547 N N . GLN A 1 188 ? -24.151 -26.818 3.126 1.00 58.53 188 GLN A N 1
ATOM 1548 C CA . GLN A 1 188 ? -25.541 -27.169 2.787 1.00 58.53 188 GLN A CA 1
ATOM 1549 C C . GLN A 1 188 ? -25.663 -27.967 1.477 1.00 58.53 188 GLN A C 1
ATOM 1551 O O . GLN A 1 188 ? -26.732 -28.505 1.190 1.00 58.53 188 GLN A O 1
ATOM 1556 N N . GLY A 1 189 ? -24.565 -28.084 0.722 1.00 41.94 189 GLY A N 1
ATOM 1557 C CA . GLY A 1 189 ? -24.506 -28.766 -0.561 1.00 41.94 189 GLY A CA 1
ATOM 1558 C C . GLY A 1 189 ? -25.133 -27.921 -1.664 1.00 41.94 189 GLY A C 1
ATOM 1559 O O . GLY A 1 189 ? -26.309 -27.562 -1.606 1.00 41.94 189 GLY A O 1
ATOM 1560 N N . PHE A 1 190 ? -24.363 -27.643 -2.717 1.00 44.78 190 PHE A N 1
ATOM 1561 C CA . PHE A 1 190 ? -24.911 -27.105 -3.960 1.00 44.78 190 PHE A CA 1
ATOM 1562 C C . PHE A 1 190 ? -25.794 -28.174 -4.620 1.00 44.78 190 PHE A C 1
ATOM 1564 O O . PHE A 1 190 ? -25.355 -28.936 -5.480 1.00 44.78 190 PHE A O 1
ATOM 1571 N N . LYS A 1 191 ? -27.062 -28.242 -4.202 1.00 38.44 191 LYS A N 1
ATOM 1572 C CA . LYS A 1 191 ? -28.100 -28.961 -4.937 1.00 38.44 191 LYS A CA 1
ATOM 1573 C C . LYS A 1 191 ? -28.382 -28.182 -6.216 1.00 38.44 191 LYS A C 1
ATOM 1575 O O . LYS A 1 191 ? -29.219 -27.283 -6.224 1.00 38.44 191 LYS A O 1
ATOM 1580 N N . PHE A 1 192 ? -27.691 -28.540 -7.294 1.00 36.06 192 PHE A N 1
ATOM 1581 C CA . PHE A 1 192 ? -28.193 -28.261 -8.633 1.00 36.06 192 PHE A CA 1
ATOM 1582 C C . PHE A 1 192 ? -29.577 -28.911 -8.749 1.00 36.06 192 PHE A C 1
ATOM 1584 O O . PHE A 1 192 ? -29.686 -30.134 -8.838 1.00 36.06 192 PHE A O 1
ATOM 1591 N N . GLN A 1 193 ? -30.635 -28.099 -8.748 1.00 42.53 193 GLN A N 1
ATOM 1592 C CA . GLN A 1 193 ? -31.890 -28.499 -9.374 1.00 42.53 193 GLN A CA 1
ATOM 1593 C C . GLN A 1 193 ? -31.640 -28.482 -10.880 1.00 42.53 193 GLN A C 1
ATOM 1595 O O . GLN A 1 193 ? -31.821 -27.467 -11.544 1.00 42.53 193 GLN A O 1
ATOM 1600 N N . LEU A 1 194 ? -31.134 -29.601 -11.399 1.00 38.66 194 LEU A N 1
ATOM 1601 C CA . LEU A 1 194 ? -30.904 -29.786 -12.825 1.00 38.66 194 LEU A CA 1
ATOM 1602 C C . LEU A 1 194 ? -32.211 -30.195 -13.523 1.00 38.66 194 LEU A C 1
ATOM 1604 O O . LEU A 1 194 ? -32.290 -31.249 -14.149 1.00 38.66 194 LEU A O 1
ATOM 1608 N N . GLU A 1 195 ? -33.241 -29.357 -13.414 1.00 40.75 195 GLU A N 1
ATOM 1609 C CA . GLU A 1 195 ? -34.417 -29.448 -14.280 1.00 40.75 195 GLU A CA 1
ATOM 1610 C C . GLU A 1 195 ? -34.203 -28.548 -15.499 1.00 40.75 195 GLU A C 1
ATOM 1612 O O . GLU A 1 195 ? -34.476 -27.355 -15.472 1.00 40.75 195 GLU A O 1
ATOM 1617 N N . GLY A 1 196 ? -33.652 -29.164 -16.550 1.00 49.06 196 GLY A N 1
ATOM 1618 C CA . GLY A 1 196 ? -33.713 -28.736 -17.950 1.00 49.06 196 GLY A CA 1
ATOM 1619 C C . GLY A 1 196 ? -33.365 -27.282 -18.291 1.00 49.06 196 GLY A C 1
ATOM 1620 O O . GLY A 1 196 ? -34.236 -26.423 -18.239 1.00 49.06 196 GLY A O 1
ATOM 1621 N N . LEU A 1 197 ? -32.159 -27.057 -18.840 1.00 40.59 197 LEU A N 1
ATOM 1622 C CA . LEU A 1 197 ? -31.948 -26.501 -20.198 1.00 40.59 197 LEU A CA 1
ATOM 1623 C C . LEU A 1 197 ? -30.454 -26.224 -20.500 1.00 40.59 197 LEU A C 1
ATOM 1625 O O . LEU A 1 197 ? -29.757 -25.611 -19.705 1.00 40.59 197 LEU A O 1
ATOM 1629 N N . SER A 1 198 ? -30.026 -26.632 -21.703 1.00 38.78 198 SER A N 1
ATOM 1630 C CA . SER A 1 198 ? -28.889 -26.141 -22.519 1.00 38.78 198 SER A CA 1
ATOM 1631 C C . SER A 1 198 ? -27.484 -25.929 -21.891 1.00 38.78 198 SER A C 1
ATOM 1633 O O . SER A 1 198 ? -27.269 -24.963 -21.159 1.00 38.78 198 SER A O 1
ATOM 1635 N N . PRO A 1 199 ? -26.459 -26.716 -22.288 1.00 42.44 199 PRO A N 1
ATOM 1636 C CA . PRO A 1 199 ? -25.064 -26.470 -21.926 1.00 42.44 199 PRO A CA 1
ATOM 1637 C C . PRO A 1 199 ? -24.343 -25.601 -22.975 1.00 42.44 199 PRO A C 1
ATOM 1639 O O . PRO A 1 199 ? -23.783 -26.122 -23.937 1.00 42.44 199 PRO A O 1
ATOM 1642 N N . GLN A 1 200 ? -24.315 -24.278 -22.787 1.00 45.41 200 GLN A N 1
ATOM 1643 C CA . GLN A 1 200 ? -23.378 -23.391 -23.496 1.00 45.41 200 GLN A CA 1
ATOM 1644 C C . GLN A 1 200 ? -23.215 -22.047 -22.766 1.00 45.41 200 GLN A C 1
ATOM 1646 O O . GLN A 1 200 ? -24.061 -21.168 -22.904 1.00 45.41 200 GLN A O 1
ATOM 1651 N N . ASN A 1 201 ? -22.143 -21.930 -21.966 1.00 37.34 201 ASN A N 1
ATOM 1652 C CA . ASN A 1 201 ? -21.330 -20.726 -21.692 1.00 37.34 201 ASN A CA 1
ATOM 1653 C C . ASN A 1 201 ? -20.489 -20.937 -20.415 1.00 37.34 201 ASN A C 1
ATOM 1655 O O . ASN A 1 201 ? -20.841 -20.460 -19.336 1.00 37.34 201 ASN A O 1
ATOM 1659 N N . ASP A 1 202 ? -19.362 -21.644 -20.542 1.00 37.84 202 ASP A N 1
ATOM 1660 C CA . ASP A 1 202 ? -18.405 -21.810 -19.443 1.00 37.84 202 ASP A CA 1
ATOM 1661 C C . ASP A 1 202 ? -17.626 -20.513 -19.176 1.00 37.84 202 ASP A C 1
ATOM 1663 O O . ASP A 1 202 ? -16.683 -20.152 -19.885 1.00 37.84 202 ASP A O 1
ATOM 1667 N N . LEU A 1 203 ? -17.988 -19.829 -18.090 1.00 40.06 203 LEU A N 1
ATOM 1668 C CA . LEU A 1 203 ? -17.155 -18.803 -17.463 1.00 40.06 203 LEU A CA 1
ATOM 1669 C C . LEU A 1 203 ? -16.004 -19.479 -16.699 1.00 40.06 203 LEU A C 1
ATOM 1671 O O . LEU A 1 203 ? -16.131 -19.835 -15.528 1.00 40.06 203 LEU A O 1
ATOM 1675 N N . LEU A 1 204 ? -14.868 -19.647 -17.377 1.00 38.66 204 LEU A N 1
ATOM 1676 C CA . LEU A 1 204 ? -13.643 -20.233 -16.823 1.00 38.66 204 LEU A CA 1
ATOM 1677 C C . LEU A 1 204 ? -13.021 -19.361 -15.715 1.00 38.66 204 LEU A C 1
ATOM 1679 O O . LEU A 1 204 ? -12.248 -18.439 -15.975 1.00 38.66 204 LEU A O 1
ATOM 1683 N N . ALA A 1 205 ? -13.308 -19.707 -14.458 1.00 36.41 205 ALA A N 1
ATOM 1684 C CA . ALA A 1 205 ? -12.549 -19.256 -13.295 1.00 36.41 205 ALA A CA 1
ATOM 1685 C C . ALA A 1 205 ? -11.353 -20.198 -13.049 1.00 36.41 205 ALA A C 1
ATOM 1687 O O . ALA A 1 205 ? -11.522 -21.358 -12.678 1.00 36.41 205 ALA A O 1
ATOM 1688 N N . CYS A 1 206 ? -10.131 -19.704 -13.255 1.00 38.88 206 CYS A N 1
ATOM 1689 C CA . CYS A 1 206 ? -8.906 -20.510 -13.205 1.00 38.88 206 CYS A CA 1
ATOM 1690 C C . CYS A 1 206 ? -8.346 -20.728 -11.781 1.00 38.88 206 CYS A C 1
ATOM 1692 O O . CYS A 1 206 ? -7.248 -20.260 -11.481 1.00 38.88 206 CYS A O 1
ATOM 1694 N N . ASP A 1 207 ? -9.045 -21.494 -10.938 1.00 38.81 207 ASP A N 1
ATOM 1695 C CA . ASP A 1 207 ? -8.527 -21.991 -9.647 1.00 38.81 207 ASP A CA 1
ATOM 1696 C C . ASP A 1 207 ? -8.089 -23.469 -9.750 1.00 38.81 207 ASP A C 1
ATOM 1698 O O . ASP A 1 207 ? -8.774 -24.384 -9.294 1.00 38.81 207 ASP A O 1
ATOM 1702 N N . ASN A 1 208 ? -6.908 -23.723 -10.329 1.00 40.72 208 ASN A N 1
ATOM 1703 C CA . ASN A 1 208 ? -6.311 -25.067 -10.366 1.00 40.72 208 ASN A CA 1
ATOM 1704 C C . ASN A 1 208 ? -5.358 -25.302 -9.181 1.00 40.72 208 ASN A C 1
ATOM 1706 O O . ASN A 1 208 ? -4.146 -25.094 -9.271 1.00 40.72 208 ASN A O 1
ATOM 1710 N N . GLY A 1 209 ? -5.917 -25.795 -8.073 1.00 36.47 209 GLY A N 1
ATOM 1711 C CA . GLY A 1 209 ? -5.157 -26.441 -7.001 1.00 36.47 209 GLY A CA 1
ATOM 1712 C C . GLY A 1 209 ? -4.739 -27.862 -7.402 1.00 36.47 209 GLY A C 1
ATOM 1713 O O . GLY A 1 209 ? -5.564 -28.659 -7.838 1.00 36.47 209 GLY A O 1
ATOM 1714 N N . ALA A 1 210 ? -3.456 -28.194 -7.264 1.00 44.16 210 ALA A N 1
ATOM 1715 C CA . ALA A 1 210 ? -2.912 -29.467 -7.738 1.00 44.16 210 ALA A CA 1
ATOM 1716 C C . ALA A 1 210 ? -3.152 -30.649 -6.780 1.00 44.16 210 ALA A C 1
ATOM 1718 O O . ALA A 1 210 ? -2.945 -30.523 -5.573 1.00 44.16 210 ALA A O 1
ATOM 1719 N N . ARG A 1 211 ? -3.428 -31.834 -7.347 1.00 36.00 211 ARG A N 1
ATOM 1720 C CA . ARG A 1 211 ? -2.957 -33.154 -6.873 1.00 36.00 211 ARG A CA 1
ATOM 1721 C C . ARG A 1 211 ? -3.146 -34.198 -7.983 1.00 36.00 211 ARG A C 1
ATOM 1723 O O . ARG A 1 211 ? -4.176 -34.201 -8.642 1.00 36.00 211 ARG A O 1
ATOM 1730 N N . GLY A 1 212 ? -2.139 -35.040 -8.218 1.00 34.12 212 GLY A N 1
ATOM 1731 C CA . GLY A 1 212 ? -2.166 -36.079 -9.260 1.00 34.12 212 GLY A CA 1
ATOM 1732 C C . GLY A 1 212 ? -2.394 -37.489 -8.704 1.00 34.12 212 GLY A C 1
ATOM 1733 O O . GLY A 1 212 ? -2.301 -37.690 -7.495 1.00 34.12 212 GLY A O 1
ATOM 1734 N N . GLY A 1 213 ? -2.631 -38.463 -9.593 1.00 32.47 213 GLY A N 1
ATOM 1735 C CA . GLY A 1 213 ? -2.667 -39.890 -9.236 1.00 32.47 213 GLY A CA 1
ATOM 1736 C C . GLY A 1 213 ? -3.489 -40.793 -10.169 1.00 32.47 213 GLY A C 1
ATOM 1737 O O . GLY A 1 213 ? -4.665 -41.004 -9.922 1.00 32.47 213 GLY A O 1
ATOM 1738 N N . SER A 1 214 ? -2.826 -41.367 -11.183 1.00 30.16 214 SER A N 1
ATOM 1739 C CA . SER A 1 214 ? -3.100 -42.681 -11.824 1.00 30.16 214 SER A CA 1
ATOM 1740 C C . SER A 1 214 ? -4.498 -43.068 -12.384 1.00 30.16 214 SER A C 1
ATOM 1742 O O . SER A 1 214 ? -5.365 -43.521 -11.648 1.00 30.16 214 SER A O 1
ATOM 1744 N N . ALA A 1 215 ? -4.553 -43.120 -13.726 1.00 34.12 215 ALA A N 1
ATOM 1745 C CA . ALA A 1 215 ? -4.787 -44.318 -14.569 1.00 34.12 215 ALA A CA 1
ATOM 1746 C C . ALA A 1 215 ? -6.177 -45.000 -14.739 1.00 34.12 215 ALA A C 1
ATOM 1748 O O . ALA A 1 215 ? -6.608 -45.778 -13.893 1.00 34.12 215 ALA A O 1
ATOM 1749 N N . SER A 1 216 ? -6.707 -44.880 -15.968 1.00 33.53 216 SER A N 1
ATOM 1750 C CA . SER A 1 216 ? -7.297 -45.926 -16.849 1.00 33.53 216 SER A CA 1
ATOM 1751 C C . SER A 1 216 ? -7.454 -45.301 -18.266 1.00 33.53 216 SER A C 1
ATOM 1753 O O . SER A 1 216 ? -7.847 -44.141 -18.346 1.00 33.53 216 SER A O 1
ATOM 1755 N N . SER A 1 217 ? -6.903 -45.811 -19.385 1.00 32.34 217 SER A N 1
ATOM 1756 C CA . SER A 1 217 ? -7.199 -47.033 -20.185 1.00 32.34 217 SER A CA 1
ATOM 1757 C C . SER A 1 217 ? -8.655 -47.109 -20.682 1.00 32.34 217 SER A C 1
ATOM 1759 O O . SER A 1 217 ? -9.546 -47.047 -19.839 1.00 32.34 217 SER A O 1
ATOM 1761 N N . ASP A 1 218 ? -9.000 -47.322 -21.960 1.00 30.58 218 ASP A N 1
ATOM 1762 C CA . ASP A 1 218 ? -8.265 -47.419 -23.248 1.00 30.58 218 ASP A CA 1
ATOM 1763 C C . ASP A 1 218 ? -9.278 -47.206 -24.422 1.00 30.58 218 ASP A C 1
ATOM 1765 O O . ASP A 1 218 ? -10.453 -46.988 -24.140 1.00 30.58 218 ASP A O 1
ATOM 1769 N N . ASP A 1 219 ? -8.825 -47.306 -25.692 1.00 32.12 219 ASP A N 1
ATOM 1770 C CA . ASP A 1 219 ? -9.495 -47.080 -27.015 1.00 32.12 219 ASP A CA 1
ATOM 1771 C C . ASP A 1 219 ? -9.211 -45.685 -27.634 1.00 32.12 219 ASP A C 1
ATOM 1773 O O . ASP A 1 219 ? -9.318 -44.671 -26.956 1.00 32.12 219 ASP A O 1
ATOM 1777 N N . ALA A 1 220 ? -8.864 -45.480 -28.920 1.00 31.89 220 ALA A N 1
ATOM 1778 C CA . ALA A 1 220 ? -8.620 -46.331 -30.106 1.00 31.89 220 ALA A CA 1
ATOM 1779 C C . ALA A 1 220 ? -7.935 -45.449 -31.214 1.00 31.89 220 ALA A C 1
ATOM 1781 O O . ALA A 1 220 ? -7.991 -44.228 -31.108 1.00 31.89 220 ALA A O 1
ATOM 1782 N N . CYS A 1 221 ? -7.321 -45.889 -32.333 1.00 28.67 221 CYS A N 1
ATOM 1783 C CA . CYS A 1 221 ? -6.819 -47.185 -32.836 1.00 28.67 221 CYS A CA 1
ATOM 1784 C C . CYS A 1 221 ? -5.856 -46.950 -34.058 1.00 28.67 221 CYS A C 1
ATOM 1786 O O . CYS A 1 221 ? -5.733 -45.830 -34.541 1.00 28.67 221 CYS A O 1
ATOM 1788 N N . LEU A 1 222 ? -5.234 -48.015 -34.596 1.00 30.36 222 LEU A N 1
ATOM 1789 C CA . LEU A 1 222 ? -4.591 -48.173 -35.933 1.00 30.36 222 LEU A CA 1
ATOM 1790 C C . LEU A 1 222 ? -3.431 -47.247 -36.430 1.00 30.36 222 LEU A C 1
ATOM 1792 O O . LEU A 1 222 ? -3.613 -46.161 -36.966 1.00 30.36 222 LEU A O 1
ATOM 1796 N N . THR A 1 223 ? -2.253 -47.886 -36.548 1.00 32.22 223 THR A N 1
ATOM 1797 C CA . THR A 1 223 ? -1.263 -47.814 -37.664 1.00 32.22 223 THR A CA 1
ATOM 1798 C C . THR A 1 223 ? -0.438 -46.542 -37.959 1.00 32.22 223 THR A C 1
ATOM 1800 O O . THR A 1 223 ? -0.903 -45.639 -38.645 1.00 32.22 223 THR A O 1
ATOM 1803 N N . ARG A 1 224 ? 0.898 -46.635 -37.778 1.00 32.69 224 ARG A N 1
ATOM 1804 C CA . ARG A 1 224 ? 1.828 -47.003 -38.884 1.00 32.69 224 ARG A CA 1
ATOM 1805 C C . ARG A 1 224 ? 3.301 -47.225 -38.469 1.00 32.69 224 ARG A C 1
ATOM 1807 O O . ARG A 1 224 ? 3.888 -46.439 -37.744 1.00 32.69 224 ARG A O 1
ATOM 1814 N N . SER A 1 225 ? 3.891 -48.246 -39.097 1.00 32.00 225 SER A N 1
ATOM 1815 C CA . SER A 1 225 ? 5.287 -48.352 -39.573 1.00 32.00 225 SER A CA 1
ATOM 1816 C C . SER A 1 225 ? 6.489 -48.363 -38.606 1.00 32.00 225 SER A C 1
ATOM 1818 O O . SER A 1 225 ? 6.976 -47.356 -38.107 1.00 32.00 225 SER A O 1
ATOM 1820 N N . VAL A 1 226 ? 7.081 -49.558 -38.543 1.00 30.95 226 VAL A N 1
ATOM 1821 C CA . VAL A 1 226 ? 8.395 -49.939 -38.003 1.00 30.95 226 VAL A CA 1
ATOM 1822 C C . VAL A 1 226 ? 9.582 -49.190 -38.639 1.00 30.95 226 VAL A C 1
ATOM 1824 O O . VAL A 1 226 ? 9.723 -49.186 -39.861 1.00 30.95 226 VAL A O 1
ATOM 1827 N N . LYS A 1 227 ? 10.560 -48.780 -37.814 1.00 34.94 227 LYS A N 1
ATOM 1828 C CA . LYS A 1 227 ? 11.987 -49.044 -38.098 1.00 34.94 227 LYS A CA 1
ATOM 1829 C C . LYS A 1 227 ? 12.800 -49.220 -36.810 1.00 34.94 227 LYS A C 1
ATOM 1831 O O . LYS A 1 227 ? 12.831 -48.346 -35.954 1.00 34.94 227 LYS A O 1
ATOM 1836 N N . ARG A 1 228 ? 13.442 -50.387 -36.679 1.00 32.78 228 ARG A N 1
ATOM 1837 C CA . ARG A 1 228 ? 14.357 -50.731 -35.579 1.00 32.78 228 ARG A CA 1
ATOM 1838 C C . ARG A 1 228 ? 15.701 -50.022 -35.758 1.00 32.78 228 ARG A C 1
ATOM 1840 O O . ARG A 1 228 ? 16.246 -50.059 -36.858 1.00 32.78 228 ARG A O 1
ATOM 1847 N N . GLN A 1 229 ? 16.311 -49.605 -34.654 1.00 33.25 229 GLN A N 1
ATOM 1848 C CA . GLN A 1 229 ? 17.733 -49.865 -34.424 1.00 33.25 229 GLN A CA 1
ATOM 1849 C C . GLN A 1 229 ? 17.960 -50.134 -32.933 1.00 33.25 229 GLN A C 1
ATOM 1851 O O . GLN A 1 229 ? 17.424 -49.431 -32.081 1.00 33.25 229 GLN A O 1
ATOM 1856 N N . THR A 1 230 ? 18.702 -51.201 -32.634 1.00 31.70 230 THR A N 1
ATOM 1857 C CA . THR A 1 230 ? 18.850 -51.754 -31.284 1.00 31.70 230 THR A CA 1
ATOM 1858 C C . THR A 1 230 ? 20.326 -52.003 -30.996 1.00 31.70 230 THR A C 1
ATOM 1860 O O . THR A 1 230 ? 20.943 -52.807 -31.687 1.00 31.70 230 THR A O 1
ATOM 1863 N N . LEU A 1 231 ? 20.854 -51.376 -29.946 1.00 36.34 231 LEU A N 1
ATOM 1864 C CA . LEU A 1 231 ? 22.101 -51.711 -29.243 1.00 36.34 231 LEU A CA 1
ATOM 1865 C C . LEU A 1 231 ? 21.801 -51.401 -27.763 1.00 36.34 231 LEU A C 1
ATOM 1867 O O . LEU A 1 231 ? 21.487 -50.265 -27.432 1.00 36.34 231 LEU A O 1
ATOM 1871 N N . GLN A 1 232 ? 21.566 -52.389 -26.891 1.00 34.53 232 GLN A N 1
ATOM 1872 C CA . GLN A 1 232 ? 22.601 -53.108 -26.124 1.00 34.53 232 GLN A CA 1
ATOM 1873 C C . GLN A 1 232 ? 23.699 -52.159 -25.584 1.00 34.53 232 GLN A C 1
ATOM 1875 O O . GLN A 1 232 ? 24.448 -51.610 -26.378 1.00 34.53 232 GLN A O 1
ATOM 1880 N N . GLY A 1 233 ? 23.899 -51.923 -24.281 1.00 30.91 233 GLY A N 1
ATOM 1881 C CA . GLY A 1 233 ? 23.170 -52.345 -23.077 1.00 30.91 233 GLY A CA 1
ATOM 1882 C C . GLY A 1 233 ? 24.095 -52.924 -21.995 1.00 30.91 233 GLY A C 1
ATOM 1883 O O . GLY A 1 233 ? 24.773 -53.910 -22.264 1.00 30.91 233 GLY A O 1
ATOM 1884 N N . ARG A 1 234 ? 24.074 -52.365 -20.770 1.00 31.41 234 ARG A N 1
ATOM 1885 C CA . ARG A 1 234 ? 24.283 -53.069 -19.478 1.00 31.41 234 ARG A CA 1
ATOM 1886 C C . ARG A 1 234 ? 24.027 -52.137 -18.263 1.00 31.41 234 ARG A C 1
ATOM 1888 O O . ARG A 1 234 ? 24.172 -50.929 -18.426 1.00 31.41 234 ARG A O 1
ATOM 1895 N N . PRO A 1 235 ? 23.628 -52.667 -17.084 1.00 41.94 235 PRO A N 1
ATOM 1896 C CA . PRO A 1 235 ? 23.299 -51.886 -15.880 1.00 41.94 235 PRO A CA 1
ATOM 1897 C C . PRO A 1 235 ? 24.328 -52.058 -14.731 1.00 41.94 235 PRO A C 1
ATOM 1899 O O . PRO A 1 235 ? 25.357 -52.700 -14.934 1.00 41.94 235 PRO A O 1
ATOM 1902 N N . LEU A 1 236 ? 23.949 -51.598 -13.519 1.00 31.66 236 LEU A N 1
ATOM 1903 C CA . LEU A 1 236 ? 24.652 -51.640 -12.208 1.00 31.66 236 LEU A CA 1
ATOM 1904 C C . LEU A 1 236 ? 25.595 -50.429 -11.975 1.00 31.66 236 LEU A C 1
ATOM 1906 O O . LEU A 1 236 ? 26.175 -49.926 -12.929 1.00 31.66 236 LEU A O 1
ATOM 1910 N N . SER A 1 237 ? 25.747 -49.852 -10.771 1.00 34.62 237 SER A N 1
ATOM 1911 C CA . SER A 1 237 ? 25.398 -50.309 -9.406 1.00 34.62 237 SER A CA 1
ATOM 1912 C C . SER A 1 237 ? 24.910 -49.167 -8.492 1.00 34.62 237 SER A C 1
ATOM 1914 O O . SER A 1 237 ? 25.157 -47.996 -8.762 1.00 34.62 237 SER A O 1
ATOM 1916 N N . ARG A 1 238 ? 24.289 -49.524 -7.354 1.00 34.78 238 ARG A N 1
ATOM 1917 C CA . ARG A 1 238 ? 24.134 -48.643 -6.176 1.00 34.78 238 ARG A CA 1
ATOM 1918 C C . ARG A 1 238 ? 25.499 -48.284 -5.572 1.00 34.78 238 ARG A C 1
ATOM 1920 O O . ARG A 1 238 ? 26.392 -49.128 -5.600 1.00 34.78 238 ARG A O 1
ATOM 1927 N N . LEU A 1 239 ? 25.581 -47.142 -4.890 1.00 36.81 239 LEU A N 1
ATOM 1928 C CA . LEU A 1 239 ? 26.418 -46.961 -3.699 1.00 36.81 239 LEU A CA 1
ATOM 1929 C C . LEU A 1 239 ? 25.655 -46.109 -2.673 1.00 36.81 239 LEU A C 1
ATOM 1931 O O . LEU A 1 239 ? 24.869 -45.240 -3.052 1.00 36.81 239 LEU A O 1
ATOM 1935 N N . ASN A 1 240 ? 25.843 -46.438 -1.398 1.00 33.12 240 ASN A N 1
ATOM 1936 C CA . ASN A 1 240 ? 25.146 -45.866 -0.249 1.00 33.12 240 ASN A CA 1
ATOM 1937 C C . ASN A 1 240 ? 25.933 -44.701 0.398 1.00 33.12 240 ASN A C 1
ATOM 1939 O O . ASN A 1 240 ? 27.084 -44.467 0.046 1.00 33.12 240 ASN A O 1
ATOM 1943 N N . GLU A 1 241 ? 25.291 -44.059 1.386 1.00 37.91 241 GLU A N 1
ATOM 1944 C CA . GLU A 1 241 ? 25.870 -43.616 2.676 1.00 37.91 241 GLU A CA 1
ATOM 1945 C C . GLU A 1 241 ? 27.199 -42.832 2.666 1.00 37.91 241 GLU A C 1
ATOM 1947 O O . GLU A 1 241 ? 28.279 -43.405 2.548 1.00 37.91 241 GLU A O 1
ATOM 1952 N N . ILE A 1 242 ? 27.113 -41.535 2.992 1.00 40.00 242 ILE A N 1
ATOM 1953 C CA . ILE A 1 242 ? 28.056 -40.878 3.914 1.00 40.00 242 ILE A CA 1
ATOM 1954 C C . ILE A 1 242 ? 27.217 -40.099 4.943 1.00 40.00 242 ILE A C 1
ATOM 1956 O O . ILE A 1 242 ? 26.242 -39.444 4.572 1.00 40.00 242 ILE A O 1
ATOM 1960 N N . GLU A 1 243 ? 27.568 -40.251 6.219 1.00 42.19 243 GLU A N 1
ATOM 1961 C CA . GLU A 1 243 ? 26.794 -39.843 7.402 1.00 42.19 243 GLU A CA 1
ATOM 1962 C C . GLU A 1 243 ? 27.076 -38.404 7.887 1.00 42.19 243 GLU A C 1
ATOM 1964 O O . GLU A 1 243 ? 27.980 -37.718 7.405 1.00 42.19 243 GLU A O 1
ATOM 1969 N N . ASP A 1 244 ? 26.281 -37.969 8.870 1.00 45.44 244 ASP A N 1
ATOM 1970 C CA . ASP A 1 244 ? 26.446 -36.743 9.657 1.00 45.44 244 ASP A CA 1
ATOM 1971 C C . ASP A 1 244 ? 27.772 -36.703 10.444 1.00 45.44 244 ASP A C 1
ATOM 1973 O O . ASP A 1 244 ? 28.065 -37.645 11.178 1.00 45.44 244 ASP A O 1
ATOM 1977 N N . ASP A 1 245 ? 28.517 -35.583 10.419 1.00 42.75 245 ASP A N 1
ATOM 1978 C CA . ASP A 1 245 ? 29.653 -35.393 11.351 1.00 42.75 245 ASP A CA 1
ATOM 1979 C C . ASP A 1 245 ? 30.025 -33.921 11.679 1.00 42.75 245 ASP A C 1
ATOM 1981 O O . ASP A 1 245 ? 31.199 -33.577 11.805 1.00 42.75 245 ASP A O 1
ATOM 1985 N N . ASP A 1 246 ? 29.043 -33.014 11.829 1.00 42.91 246 ASP A N 1
ATOM 1986 C CA . ASP A 1 246 ? 29.315 -31.579 12.114 1.00 42.91 246 ASP A CA 1
ATOM 1987 C C . ASP A 1 246 ? 28.731 -31.053 13.450 1.00 42.91 246 ASP A C 1
ATOM 1989 O O . ASP A 1 246 ? 28.743 -29.858 13.749 1.00 42.91 246 ASP A O 1
ATOM 1993 N N . TYR A 1 247 ? 28.246 -31.948 14.322 1.00 42.62 247 TYR A N 1
ATOM 1994 C CA . TYR A 1 247 ? 27.580 -31.584 15.587 1.00 42.62 247 TYR A CA 1
ATOM 1995 C C . TYR A 1 247 ? 28.467 -31.685 16.845 1.00 42.62 247 TYR A C 1
ATOM 1997 O O . TYR A 1 247 ? 27.984 -32.007 17.935 1.00 42.62 247 TYR A O 1
ATOM 2005 N N . ARG A 1 248 ? 29.782 -31.410 16.743 1.00 47.25 248 ARG A N 1
ATOM 2006 C CA . ARG A 1 248 ? 30.688 -31.547 17.909 1.00 47.25 248 ARG A CA 1
ATOM 2007 C C . ARG A 1 248 ? 31.930 -30.644 17.975 1.00 47.25 248 ARG A C 1
ATOM 2009 O O . ARG A 1 248 ? 33.020 -31.114 18.296 1.00 47.25 248 ARG A O 1
ATOM 2016 N N . ARG A 1 249 ? 31.791 -29.322 17.780 1.00 45.47 249 ARG A N 1
ATOM 2017 C CA . ARG A 1 249 ? 32.880 -28.367 18.108 1.00 45.47 249 ARG A CA 1
ATOM 2018 C C . ARG A 1 249 ? 32.415 -26.921 18.389 1.00 45.47 249 ARG A C 1
ATOM 2020 O O . ARG A 1 249 ? 32.480 -26.075 17.507 1.00 45.47 249 ARG A O 1
ATOM 2027 N N . LYS A 1 250 ? 31.974 -26.636 19.632 1.00 43.47 250 LYS A N 1
ATOM 2028 C CA . LYS A 1 250 ? 31.961 -25.289 20.283 1.00 43.47 250 LYS A CA 1
ATOM 2029 C C . LYS A 1 250 ? 31.488 -25.321 21.756 1.00 43.47 250 LYS A C 1
ATOM 2031 O O . LYS A 1 250 ? 30.521 -24.667 22.134 1.00 43.47 250 LYS A O 1
ATOM 2036 N N . ARG A 1 251 ? 32.181 -26.102 22.596 1.00 46.44 251 ARG A N 1
ATOM 2037 C CA . ARG A 1 251 ? 32.203 -25.966 24.071 1.00 46.44 251 ARG A CA 1
ATOM 2038 C C . ARG A 1 251 ? 33.540 -26.471 24.628 1.00 46.44 251 ARG A C 1
ATOM 2040 O O . ARG A 1 251 ? 33.603 -27.548 25.214 1.00 46.44 251 ARG A O 1
ATOM 2047 N N . GLN A 1 252 ? 34.583 -25.683 24.393 1.00 51.97 252 GLN A N 1
ATOM 2048 C CA . GLN A 1 252 ? 35.800 -25.562 25.199 1.00 51.97 252 GLN A CA 1
ATOM 2049 C C . GLN A 1 252 ? 36.173 -24.078 25.188 1.00 51.97 252 GLN A C 1
ATOM 2051 O O . GLN A 1 252 ? 35.918 -23.456 24.129 1.00 51.97 252 GLN A O 1
#

Secondary structure (DSSP, 8-state):
---HHHHHHHHHHHHHHHHHHHTT--S--------TT----EEEEETTEEEEEEEEEEETTTTEEEEEEEEEE--TTSPPEEEEEE-S--SSS-TTSEEE-GGGGGGGGG-HHHHHHHHHHHHHTS----S-HHHHHHHHHHT-HHHHHH-HHHHHT-PPPHHHHHHHHHHHHHHHHHHHHHHHHHHT-------S--------------------------------------------------S-----

Organism: NCBI:txid45286

Sequence (252 aa):
MVATLIRSLLRDWKRMQHTGLRGNSSENREEVNGNANNILPYIKPQDNNVHIWHVVLYDDLQELEIYCMCYFKVRNDAEPTVVMRCCTPNSCVPMNRNVCLSYLSPILSQGWLAFYAQLRSMFFECVEHRESGELMKTWNRVVCKEFGWNFPTLMDNYNVTQEGLNYVNELLANENFSMRKKRERLNQGFKFQLEGLSPQNDLLACDNGARGGSASSDDACLTRSVKRQTLQGRPLSRLNEIEDDDYRRKRQ

pLDDT: mean 73.22, std 25.2, range [28.67, 98.0]